Protein AF-A0A2J6PM23-F1 (afdb_monomer_lite)

pLDDT: mean 74.31, std 19.31, range [23.3, 95.88]

Sequence (286 aa):
MTFMTSYKMMDRMAQPVSSTSWYQLSAKDAPSGYVFTPALISTHNLLYHLQTIWLFTYTDLKTIVFPSSAFGVLTALSSSMIRIIPLTPSPIFQRLLAVFFWTWLNLLPFCIGNQRQAGAVIEDKQNKPWRPVASGRLKPRQAINLQLSVYPLVLLYWYNDLEGSERSCITRNLINASGFMVYSSGALAVALNGEVPSAKLYQWQLLVYRLRNRKTVHLVIGDRAARWTIAVTVSFWIIVAPRFWSSDLAGYLVPFIVGFIFIVRTLFITNVAEDKLLSRFGIYGW

Structure (mmCIF, N/CA/C/O backbone):
data_AF-A0A2J6PM23-F1
#
_entry.id   AF-A0A2J6PM23-F1
#
loop_
_atom_site.group_PDB
_atom_site.id
_atom_site.type_symbol
_atom_site.label_atom_id
_atom_site.label_alt_id
_atom_site.label_comp_id
_atom_site.label_asym_id
_atom_site.label_entity_id
_atom_site.label_seq_id
_atom_site.pdbx_PDB_ins_code
_atom_site.Cartn_x
_atom_site.Cartn_y
_atom_site.Cartn_z
_atom_site.occupancy
_atom_site.B_iso_or_equiv
_atom_site.auth_seq_id
_atom_site.auth_comp_id
_atom_site.auth_asym_id
_atom_site.auth_atom_id
_atom_site.pdbx_PDB_model_num
ATOM 1 N N . MET A 1 1 ? -39.686 -5.925 3.764 1.00 28.44 1 MET A N 1
ATOM 2 C CA . MET A 1 1 ? -39.570 -6.908 4.867 1.00 28.44 1 MET A CA 1
ATOM 3 C C . MET A 1 1 ? -38.417 -7.888 4.592 1.00 28.44 1 MET A C 1
ATOM 5 O O . MET A 1 1 ? -38.548 -9.083 4.807 1.00 28.44 1 MET A O 1
ATOM 9 N N . THR A 1 2 ? -37.268 -7.385 4.113 1.00 25.80 2 THR A N 1
ATOM 10 C CA . THR A 1 2 ? -36.259 -8.207 3.403 1.00 25.80 2 THR A CA 1
ATOM 11 C C . THR A 1 2 ? -34.823 -7.825 3.786 1.00 25.80 2 THR A C 1
ATOM 13 O O . THR A 1 2 ? -33.927 -7.834 2.955 1.00 25.80 2 THR A O 1
ATOM 16 N N . PHE A 1 3 ? -34.605 -7.455 5.052 1.00 24.94 3 PHE A N 1
ATOM 17 C CA . PHE A 1 3 ? -33.272 -7.189 5.623 1.00 24.94 3 PHE A CA 1
ATOM 18 C C . PHE A 1 3 ? -32.841 -8.243 6.660 1.00 24.94 3 PHE A C 1
ATOM 20 O O . PHE A 1 3 ? -31.714 -8.224 7.141 1.00 24.94 3 PHE A O 1
ATOM 27 N N . MET A 1 4 ? -33.715 -9.203 6.983 1.00 23.30 4 MET A N 1
ATOM 28 C CA . MET A 1 4 ? -33.495 -10.182 8.057 1.00 23.30 4 MET A CA 1
ATOM 29 C C . MET A 1 4 ? -32.952 -11.537 7.562 1.00 23.30 4 MET A C 1
ATOM 31 O O . MET A 1 4 ? -32.668 -12.427 8.362 1.00 23.30 4 MET A O 1
ATOM 35 N N . THR A 1 5 ? -32.802 -11.715 6.246 1.00 25.61 5 THR A N 1
ATOM 36 C CA . THR A 1 5 ? -32.464 -13.009 5.630 1.00 25.61 5 THR A CA 1
ATOM 37 C C . THR A 1 5 ? -30.959 -13.234 5.454 1.00 25.61 5 THR A C 1
ATOM 39 O O . THR A 1 5 ? -30.527 -14.383 5.428 1.00 25.61 5 THR A O 1
ATOM 42 N N . SER A 1 6 ? -30.145 -12.173 5.412 1.00 27.39 6 SER A N 1
ATOM 43 C CA . SER A 1 6 ? -28.693 -12.291 5.192 1.00 27.39 6 SER A CA 1
ATOM 44 C C . SER A 1 6 ? -27.927 -12.736 6.445 1.00 27.39 6 SER A C 1
ATOM 46 O O . SER A 1 6 ? -26.998 -13.531 6.336 1.00 27.39 6 SER A O 1
ATOM 48 N N . TYR A 1 7 ? -28.364 -12.328 7.645 1.00 28.48 7 TYR A N 1
ATOM 49 C CA . TYR A 1 7 ? -27.764 -12.789 8.909 1.00 28.48 7 TYR A CA 1
ATOM 50 C C . TYR A 1 7 ? -28.055 -14.276 9.186 1.00 28.48 7 TYR A C 1
ATOM 52 O O . TYR A 1 7 ? -27.161 -15.024 9.570 1.00 28.48 7 TYR A O 1
ATOM 60 N N . LYS A 1 8 ? -29.270 -14.753 8.874 1.00 27.27 8 LYS A N 1
ATOM 61 C CA . LYS A 1 8 ? -29.663 -16.166 9.060 1.00 27.27 8 LYS A CA 1
ATOM 62 C C . LYS A 1 8 ? -28.989 -17.151 8.096 1.00 27.27 8 LYS A C 1
ATOM 64 O O . LYS A 1 8 ? -29.101 -18.358 8.304 1.00 27.27 8 LYS A O 1
ATOM 69 N N . MET A 1 9 ? -28.341 -16.673 7.031 1.00 25.30 9 MET A N 1
ATOM 70 C CA . MET A 1 9 ? -27.629 -17.532 6.077 1.00 25.30 9 MET A CA 1
ATOM 71 C C . MET A 1 9 ? -26.163 -17.751 6.489 1.00 25.30 9 MET A C 1
ATOM 73 O O . MET A 1 9 ? -25.629 -18.830 6.243 1.00 25.30 9 MET A O 1
ATOM 77 N N . MET A 1 10 ? -25.554 -16.788 7.197 1.00 29.11 10 MET A N 1
ATOM 78 C CA . MET A 1 10 ? -24.228 -16.938 7.818 1.00 29.11 10 MET A CA 1
ATOM 79 C C . MET A 1 10 ? -24.253 -17.906 9.012 1.00 29.11 10 MET A C 1
ATOM 81 O O . MET A 1 10 ? -23.355 -18.736 9.128 1.00 29.11 10 MET A O 1
ATOM 85 N N . ASP A 1 11 ? -25.328 -17.904 9.810 1.00 29.00 11 ASP A N 1
ATOM 86 C CA . ASP A 1 11 ? -25.508 -18.859 10.920 1.00 29.00 11 ASP A CA 1
ATOM 87 C C . ASP A 1 11 ? -25.606 -20.327 10.461 1.00 29.00 11 ASP A C 1
ATOM 89 O O . ASP A 1 11 ? -25.272 -21.235 11.216 1.00 29.00 11 ASP A O 1
ATOM 93 N N . ARG A 1 12 ? -26.035 -20.595 9.216 1.00 27.20 12 ARG A N 1
ATOM 94 C CA . ARG A 1 12 ? -26.179 -21.974 8.700 1.00 27.20 12 ARG A CA 1
ATOM 95 C C . ARG A 1 12 ? -24.907 -22.557 8.085 1.00 27.20 12 ARG A C 1
ATOM 97 O O . ARG A 1 12 ? -24.866 -23.761 7.848 1.00 27.20 12 ARG A O 1
ATOM 104 N N . MET A 1 13 ? -23.885 -21.740 7.820 1.00 28.27 13 MET A N 1
ATOM 105 C CA . MET A 1 13 ? -22.583 -22.210 7.316 1.00 28.27 13 MET A CA 1
ATOM 106 C C . MET A 1 13 ? -21.521 -22.320 8.418 1.00 28.27 13 MET A C 1
ATOM 108 O O . MET A 1 13 ? -20.440 -22.859 8.179 1.00 28.27 13 MET A O 1
ATOM 112 N N . ALA A 1 14 ? -21.835 -21.868 9.634 1.00 30.97 14 ALA A N 1
ATOM 113 C CA . ALA A 1 14 ? -21.024 -22.081 10.821 1.00 30.97 14 ALA A CA 1
ATOM 114 C C . ALA A 1 14 ? -21.193 -23.524 11.330 1.00 30.97 14 ALA A C 1
ATOM 116 O O . ALA A 1 14 ? -21.882 -23.792 12.311 1.00 30.97 14 ALA A O 1
ATOM 117 N N . GLN A 1 15 ? -20.535 -24.478 10.669 1.00 28.56 15 GLN A N 1
ATOM 118 C CA . GLN A 1 15 ? -20.110 -25.685 11.380 1.00 28.56 15 GLN A CA 1
ATOM 119 C C . GLN A 1 15 ? -19.221 -25.235 12.553 1.00 28.56 15 GLN A C 1
ATOM 121 O O . GLN A 1 15 ? -18.401 -24.331 12.354 1.00 28.56 15 GLN A O 1
ATOM 126 N N . PRO A 1 16 ? -19.367 -25.800 13.764 1.00 29.20 16 PRO A N 1
ATOM 127 C CA . PRO A 1 16 ? -18.670 -25.319 14.946 1.00 29.20 16 PRO A CA 1
ATOM 128 C C . PRO A 1 16 ? -17.190 -25.699 14.854 1.00 29.20 16 PRO A C 1
ATOM 130 O O . PRO A 1 16 ? -16.734 -26.688 15.420 1.00 29.20 16 PRO A O 1
ATOM 133 N N . VAL A 1 17 ? -16.407 -24.895 14.138 1.00 37.00 17 VAL A N 1
ATOM 134 C CA . VAL A 1 17 ? -14.973 -24.804 14.394 1.00 37.00 17 VAL A CA 1
ATOM 135 C C . VAL A 1 17 ? -14.873 -24.172 15.775 1.00 37.00 17 VAL A C 1
ATOM 137 O O . VAL A 1 17 ? -15.356 -23.057 15.969 1.00 37.00 17 VAL A O 1
ATOM 140 N N . SER A 1 18 ? -14.337 -24.914 16.746 1.00 34.22 18 SER A N 1
ATOM 141 C CA . SER A 1 18 ? -14.268 -24.488 18.146 1.00 34.22 18 SER A CA 1
ATOM 142 C C . SER A 1 18 ? -13.812 -23.029 18.252 1.00 34.22 18 SER A C 1
ATOM 144 O O . SER A 1 18 ? -12.844 -22.614 17.609 1.00 34.22 18 SER A O 1
ATOM 146 N N . SER A 1 19 ? -14.519 -22.231 19.054 1.00 39.12 19 SER A N 1
ATOM 147 C CA . SER A 1 19 ? -14.212 -20.810 19.277 1.00 39.12 19 SER A CA 1
ATOM 148 C C . SER A 1 19 ? -12.732 -20.587 19.634 1.00 39.12 19 SER A C 1
ATOM 150 O O . SER A 1 19 ? -12.128 -19.594 19.236 1.00 39.12 19 SER A O 1
ATOM 152 N N . THR A 1 20 ? -12.104 -21.571 20.278 1.00 34.62 20 THR A N 1
ATOM 153 C CA . THR A 1 20 ? -10.678 -21.639 20.616 1.00 34.62 20 THR A CA 1
ATOM 154 C C . THR A 1 20 ? -9.727 -21.532 19.415 1.00 34.62 20 THR A C 1
ATOM 156 O O . THR A 1 20 ? -8.682 -20.895 19.531 1.00 34.62 20 THR A O 1
ATOM 159 N N . SER A 1 21 ? -10.072 -22.103 18.256 1.00 31.67 21 SER A N 1
ATOM 160 C CA . SER A 1 21 ? -9.241 -22.066 17.037 1.00 31.67 21 SER A CA 1
ATOM 161 C C . SER A 1 21 ? -9.133 -20.651 16.451 1.00 31.67 21 SER A C 1
ATOM 163 O O . SER A 1 21 ? -8.059 -20.217 16.028 1.00 31.67 21 SER A O 1
ATOM 165 N N . TRP A 1 22 ? -10.236 -19.898 16.474 1.00 29.08 22 TRP A N 1
ATOM 166 C CA . TRP A 1 22 ? -10.299 -18.536 15.939 1.00 29.08 22 TRP A CA 1
ATOM 167 C C . TRP A 1 22 ? -9.625 -17.507 16.855 1.00 29.08 22 TRP A C 1
ATOM 169 O O . TRP A 1 22 ? -8.857 -16.672 16.374 1.00 29.08 22 TRP A O 1
ATOM 179 N N . TYR A 1 23 ? -9.798 -17.622 18.176 1.00 31.62 23 TYR A N 1
ATOM 180 C CA . TYR A 1 23 ? -9.089 -16.771 19.144 1.00 31.62 23 TYR A CA 1
ATOM 181 C C . TYR A 1 23 ? -7.559 -16.925 19.061 1.00 31.62 23 TYR A C 1
ATOM 183 O O . TYR A 1 23 ? -6.827 -15.938 19.161 1.00 31.62 23 TYR A O 1
ATOM 191 N N . GLN A 1 24 ? -7.055 -18.138 18.806 1.00 33.97 24 GLN A N 1
ATOM 192 C CA . GLN A 1 24 ? -5.619 -18.380 18.618 1.00 33.97 24 GLN A CA 1
ATOM 193 C C . GLN A 1 24 ? -5.049 -17.764 17.327 1.00 33.97 24 GLN A C 1
ATOM 195 O O . GLN A 1 24 ? -3.854 -17.472 17.275 1.00 33.97 24 GLN A O 1
ATOM 200 N N . LEU A 1 25 ? -5.863 -17.564 16.284 1.00 36.41 25 LEU A N 1
ATOM 201 C CA . LEU A 1 25 ? -5.456 -16.866 15.055 1.00 36.41 25 LEU A CA 1
ATOM 202 C C . LEU A 1 25 ? -5.401 -15.346 15.268 1.00 36.41 25 LEU A C 1
ATOM 204 O O . LEU A 1 25 ? -4.409 -14.724 14.903 1.00 36.41 25 LEU A O 1
ATOM 208 N N . SER A 1 26 ? -6.394 -14.771 15.951 1.00 41.09 26 SER A N 1
ATOM 209 C CA . SER A 1 26 ? -6.436 -13.337 16.281 1.00 41.09 26 SER A CA 1
ATOM 210 C C . SER A 1 26 ? -5.233 -12.878 17.122 1.00 41.09 26 SER A C 1
ATOM 212 O O . SER A 1 26 ? -4.653 -11.816 16.879 1.00 41.09 26 SER A O 1
ATOM 214 N N . ALA A 1 27 ? -4.794 -13.716 18.068 1.00 47.03 27 ALA A N 1
ATOM 215 C CA . ALA A 1 27 ? -3.595 -13.469 18.868 1.00 47.03 27 ALA A CA 1
ATOM 216 C C . ALA A 1 27 ? -2.283 -13.572 18.061 1.00 47.03 27 ALA A C 1
ATOM 218 O O . ALA A 1 27 ? -1.294 -12.948 18.437 1.00 47.03 27 ALA A O 1
ATOM 219 N N . LYS A 1 28 ? -2.255 -14.325 16.948 1.00 50.81 28 LYS A N 1
ATOM 220 C CA . LYS A 1 28 ? -1.071 -14.456 16.073 1.00 50.81 28 LYS A CA 1
ATOM 221 C C . LYS A 1 28 ? -0.829 -13.232 15.190 1.00 50.81 28 LYS A C 1
ATOM 223 O O . LYS A 1 28 ? 0.316 -13.002 14.812 1.00 50.81 28 LYS A O 1
ATOM 228 N N . ASP A 1 29 ? -1.875 -12.468 14.883 1.00 58.12 29 ASP A N 1
ATOM 229 C CA . ASP A 1 29 ? -1.782 -11.236 14.087 1.00 58.12 29 ASP A CA 1
ATOM 230 C C . ASP A 1 29 ? -1.563 -9.985 14.950 1.00 58.12 29 ASP A C 1
ATOM 232 O O . ASP A 1 29 ? -1.405 -8.879 14.425 1.00 58.12 29 ASP A O 1
ATOM 236 N N . ALA A 1 30 ? -1.555 -10.142 16.276 1.00 63.12 30 ALA A N 1
ATOM 237 C CA . ALA A 1 30 ? -1.133 -9.088 17.178 1.00 63.12 30 ALA A CA 1
ATOM 238 C C . ALA A 1 30 ? 0.359 -8.790 16.968 1.00 63.12 30 ALA A C 1
ATOM 240 O O . ALA A 1 30 ? 1.152 -9.701 16.707 1.00 63.12 30 ALA A O 1
ATOM 241 N N . PRO A 1 31 ? 0.783 -7.528 17.110 1.00 66.56 31 PRO A N 1
ATOM 242 C CA . PRO A 1 31 ? 2.196 -7.231 17.044 1.00 66.56 31 PRO A CA 1
ATOM 243 C C . PRO A 1 31 ? 2.988 -7.961 18.135 1.00 66.56 31 PRO A C 1
ATOM 245 O O . PRO A 1 31 ? 2.561 -8.019 19.291 1.00 66.56 31 PRO A O 1
ATOM 248 N N . SER A 1 32 ? 4.158 -8.492 17.775 1.00 61.03 32 SER A N 1
ATOM 249 C CA . SER A 1 32 ? 5.033 -9.230 18.690 1.00 61.03 32 SER A CA 1
ATOM 250 C C . SER A 1 32 ? 5.305 -8.436 19.973 1.00 61.03 32 SER A C 1
ATOM 252 O O . SER A 1 32 ? 5.797 -7.310 19.910 1.00 61.03 32 SER A O 1
ATOM 254 N N . GLY A 1 33 ? 4.992 -9.021 21.134 1.00 54.53 33 GLY A N 1
ATOM 255 C CA . GLY A 1 33 ? 5.193 -8.390 22.445 1.00 54.53 33 GLY A CA 1
ATOM 256 C C . GLY A 1 33 ? 4.054 -7.478 22.921 1.00 54.53 33 GLY A C 1
ATOM 257 O O . GLY A 1 33 ? 4.194 -6.841 23.963 1.00 54.53 33 GLY A O 1
ATOM 258 N N . TYR A 1 34 ? 2.924 -7.401 22.206 1.00 55.19 34 TYR A N 1
ATOM 259 C CA . TYR A 1 34 ? 1.756 -6.661 22.685 1.00 55.19 34 TYR A CA 1
ATOM 260 C C . TYR A 1 34 ? 1.120 -7.367 23.891 1.00 55.19 34 TYR A C 1
ATOM 262 O O . TYR A 1 34 ? 0.419 -8.369 23.751 1.00 55.19 34 TYR A O 1
ATOM 270 N N . VAL A 1 35 ? 1.350 -6.823 25.084 1.00 56.19 35 VAL A N 1
ATOM 271 C CA . VAL A 1 35 ? 0.643 -7.220 26.304 1.00 56.19 35 VAL A CA 1
ATOM 272 C C . VAL A 1 35 ? -0.562 -6.305 26.472 1.00 56.19 35 VAL A C 1
ATOM 274 O O . VAL A 1 35 ? -0.415 -5.082 26.565 1.00 56.19 35 VAL A O 1
ATOM 277 N N . PHE A 1 36 ? -1.757 -6.898 26.515 1.00 50.34 36 PHE A N 1
ATOM 278 C CA . PHE A 1 36 ? -2.990 -6.184 26.833 1.00 50.34 36 PHE A CA 1
ATOM 279 C C . PHE A 1 36 ? -2.863 -5.619 28.253 1.00 50.34 36 PHE A C 1
ATOM 281 O O . PHE A 1 36 ? -2.980 -6.344 29.236 1.00 50.34 36 PHE A O 1
ATOM 288 N N . THR A 1 37 ? -2.542 -4.333 28.358 1.00 46.31 37 THR A N 1
ATOM 289 C CA . THR A 1 37 ? -2.372 -3.631 29.632 1.00 46.31 37 THR A CA 1
ATOM 290 C C . THR A 1 37 ? -3.558 -2.694 29.813 1.00 46.31 37 THR A C 1
ATOM 292 O O . THR A 1 37 ? -3.674 -1.703 29.085 1.00 46.31 37 THR A O 1
ATOM 295 N N . PRO A 1 38 ? -4.478 -2.983 30.749 1.00 42.59 38 PRO A N 1
ATOM 296 C CA . PRO A 1 38 ? -5.560 -2.064 31.041 1.00 42.59 38 PRO A CA 1
ATOM 297 C C . PRO A 1 38 ? -4.992 -0.807 31.721 1.00 42.59 38 PRO A C 1
ATOM 299 O O . PRO A 1 38 ? -4.406 -0.871 32.795 1.00 42.59 38 PRO A O 1
ATOM 302 N N . ALA A 1 39 ? -5.196 0.340 31.075 1.00 45.00 39 ALA A N 1
ATOM 303 C CA . ALA A 1 39 ? -5.511 1.619 31.716 1.00 45.00 39 ALA A CA 1
ATOM 304 C C . ALA A 1 39 ? -4.534 2.257 32.739 1.00 45.00 39 ALA A C 1
ATOM 306 O O . ALA A 1 39 ? -5.004 2.903 33.670 1.00 45.00 39 ALA A O 1
ATOM 307 N N . LEU A 1 40 ? -3.207 2.205 32.546 1.00 46.84 40 LEU A N 1
ATOM 308 C CA . LEU A 1 40 ? -2.264 3.031 33.341 1.00 46.84 40 LEU A CA 1
ATOM 309 C C . LEU A 1 40 ? -1.139 3.705 32.531 1.00 46.84 40 LEU A C 1
ATOM 311 O O . LEU A 1 40 ? -0.095 4.053 33.075 1.00 46.84 40 LEU A O 1
ATOM 315 N N . ILE A 1 41 ? -1.321 3.924 31.226 1.00 55.91 41 ILE A N 1
ATOM 316 C CA . ILE A 1 41 ? -0.352 4.699 30.436 1.00 55.91 41 ILE A CA 1
ATOM 317 C C . ILE A 1 41 ? -0.865 6.133 30.309 1.00 55.91 41 ILE A C 1
ATOM 319 O O . ILE A 1 41 ? -1.950 6.357 29.776 1.00 55.91 41 ILE A O 1
ATOM 323 N N . SER A 1 42 ? -0.078 7.096 30.800 1.00 59.53 42 SER A N 1
ATOM 324 C CA . SER A 1 42 ? -0.377 8.526 30.680 1.00 59.53 42 SER A CA 1
ATOM 325 C C . SER A 1 42 ? -0.650 8.898 29.221 1.00 59.53 42 SER A C 1
ATOM 327 O O . SER A 1 42 ? 0.195 8.700 28.345 1.00 59.53 42 SER A O 1
ATOM 329 N N . THR A 1 43 ? -1.819 9.487 28.969 1.00 63.59 43 THR A N 1
ATOM 330 C CA . THR A 1 43 ? -2.231 9.987 27.650 1.00 63.59 43 THR A CA 1
ATOM 331 C C . THR A 1 43 ? -1.414 11.188 27.180 1.00 63.59 43 THR A C 1
ATOM 333 O O . THR A 1 43 ? -1.659 11.665 26.084 1.00 63.59 43 THR A O 1
ATOM 336 N N . HIS A 1 44 ? -0.473 11.686 27.987 1.00 68.25 44 HIS A N 1
ATOM 337 C CA . HIS A 1 44 ? 0.476 12.740 27.616 1.00 68.25 44 HIS A CA 1
ATOM 338 C C . HIS A 1 44 ? 1.824 12.185 27.135 1.00 68.25 44 HIS A C 1
ATOM 340 O O . HIS A 1 44 ? 2.744 12.943 26.835 1.00 68.25 44 HIS A O 1
ATOM 346 N N . ASN A 1 45 ? 1.977 10.860 27.084 1.00 81.94 45 ASN A N 1
ATOM 347 C CA . ASN A 1 45 ? 3.223 10.231 26.679 1.00 81.94 45 ASN A CA 1
ATOM 348 C C . ASN A 1 45 ? 3.324 10.150 25.142 1.00 81.94 45 ASN A C 1
ATOM 350 O O . ASN A 1 45 ? 2.485 9.537 24.481 1.00 81.94 45 ASN A O 1
ATOM 354 N N . LEU A 1 46 ? 4.392 10.706 24.562 1.00 83.88 46 LEU A N 1
ATOM 355 C CA . LEU A 1 46 ? 4.670 10.614 23.124 1.00 83.88 46 LEU A CA 1
ATOM 356 C C . LEU A 1 46 ? 4.684 9.159 22.627 1.00 83.88 46 LEU A C 1
ATOM 358 O O . LEU A 1 46 ? 4.102 8.855 21.586 1.00 83.88 46 LEU A O 1
ATOM 362 N N . LEU A 1 47 ? 5.276 8.241 23.395 1.00 85.25 47 LEU A N 1
ATOM 363 C CA . LEU A 1 47 ? 5.316 6.817 23.065 1.00 85.25 47 LEU A CA 1
ATOM 364 C C . LEU A 1 47 ? 3.908 6.217 22.994 1.00 85.25 47 LEU A C 1
ATOM 366 O O . LEU A 1 47 ? 3.629 5.387 22.129 1.00 85.25 47 LEU A O 1
ATOM 370 N N . TYR A 1 48 ? 2.994 6.678 23.853 1.00 84.62 48 TYR A N 1
ATOM 371 C CA . TYR A 1 48 ? 1.598 6.269 23.794 1.00 84.62 48 TYR A CA 1
ATOM 372 C C . TYR A 1 48 ? 0.950 6.714 22.475 1.00 84.62 48 TYR A C 1
ATOM 374 O O . TYR A 1 48 ? 0.270 5.915 21.827 1.00 84.62 48 TYR A O 1
ATOM 382 N N . HIS A 1 49 ? 1.175 7.944 22.015 1.00 87.06 49 HIS A N 1
ATOM 383 C CA . HIS A 1 49 ? 0.613 8.405 20.741 1.00 87.06 49 HIS A CA 1
ATOM 384 C C . HIS A 1 49 ? 1.230 7.691 19.535 1.00 87.06 49 HIS A C 1
ATOM 386 O O . HIS A 1 49 ? 0.491 7.210 18.675 1.00 87.06 49 HIS A O 1
ATOM 392 N N . LEU A 1 50 ? 2.555 7.524 19.511 1.00 88.38 50 LEU A N 1
ATOM 393 C CA . LEU A 1 50 ? 3.257 6.805 18.443 1.00 88.38 50 LEU A CA 1
ATOM 394 C C . LEU A 1 50 ? 2.794 5.349 18.335 1.00 88.38 50 LEU A C 1
ATOM 396 O O . LEU A 1 50 ? 2.473 4.875 17.245 1.00 88.38 50 LEU A O 1
ATOM 400 N N . GLN A 1 51 ? 2.669 4.658 19.468 1.00 89.38 51 GLN A N 1
ATOM 401 C CA . GLN A 1 51 ? 2.135 3.300 19.492 1.00 89.38 51 GLN A CA 1
ATOM 402 C C . GLN A 1 51 ? 0.669 3.270 19.029 1.00 89.38 51 GLN A C 1
ATOM 404 O O . GLN A 1 51 ? 0.272 2.333 18.348 1.00 89.38 51 GLN A O 1
ATOM 409 N N . THR A 1 52 ? -0.137 4.292 19.334 1.00 90.75 52 THR A N 1
ATOM 410 C CA . THR A 1 52 ? -1.530 4.374 18.857 1.00 90.75 52 THR A CA 1
ATOM 411 C C . THR A 1 52 ? -1.600 4.471 17.332 1.00 90.75 52 THR A C 1
ATOM 413 O O . THR A 1 52 ? -2.348 3.721 16.709 1.00 90.75 52 THR A O 1
ATOM 416 N N . ILE A 1 53 ? -0.799 5.354 16.726 1.00 91.00 53 ILE A N 1
ATOM 417 C CA . ILE A 1 53 ? -0.711 5.526 15.265 1.00 91.00 53 ILE A CA 1
ATOM 418 C C . ILE A 1 53 ? -0.263 4.222 14.597 1.00 91.00 53 ILE A C 1
ATOM 420 O O . ILE A 1 53 ? -0.842 3.780 13.601 1.00 91.00 53 ILE A O 1
ATOM 424 N N . TRP A 1 54 ? 0.741 3.570 15.178 1.00 91.25 54 TRP A N 1
ATOM 425 C CA . TRP A 1 54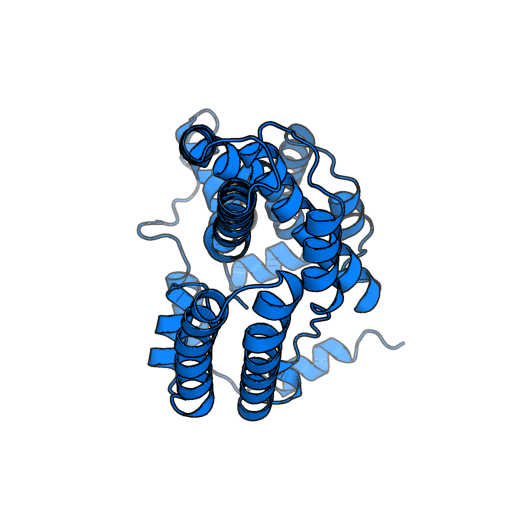 ? 1.226 2.292 14.684 1.00 91.25 54 TRP A CA 1
ATOM 426 C C . TRP A 1 54 ? 0.169 1.185 14.790 1.00 91.25 54 TRP A C 1
ATOM 428 O O . TRP A 1 54 ? -0.065 0.480 13.815 1.00 91.25 54 TRP A O 1
ATOM 438 N N . LEU A 1 55 ? -0.552 1.075 15.911 1.00 91.75 55 LEU A N 1
ATOM 439 C CA . LEU A 1 55 ? -1.636 0.099 16.072 1.00 91.75 55 LEU A CA 1
ATOM 440 C C . LEU A 1 55 ? -2.810 0.356 15.113 1.00 91.75 55 LEU A C 1
ATOM 442 O O . LEU A 1 55 ? -3.441 -0.596 14.666 1.00 91.75 55 LEU A O 1
ATOM 446 N N . PHE A 1 56 ? -3.109 1.607 14.748 1.00 92.69 56 PHE A N 1
ATOM 447 C CA . PHE A 1 56 ? -4.112 1.866 13.709 1.00 92.69 56 PHE A CA 1
ATOM 448 C C . PHE A 1 56 ? -3.710 1.259 12.364 1.00 92.69 56 PHE A C 1
ATOM 450 O O . PHE A 1 56 ? -4.557 0.733 11.651 1.00 92.69 56 PHE A O 1
ATOM 457 N N . THR A 1 57 ? -2.425 1.324 12.029 1.00 92.81 57 THR A N 1
ATOM 458 C CA . THR A 1 57 ? -1.920 1.069 10.674 1.00 92.81 57 THR A CA 1
ATOM 459 C C . THR A 1 57 ? -1.195 -0.268 10.523 1.00 92.81 57 THR A C 1
ATOM 461 O O . THR A 1 57 ? -0.870 -0.649 9.405 1.00 92.81 57 THR A O 1
ATOM 464 N N . TYR A 1 58 ? -0.963 -1.010 11.611 1.00 89.81 58 TYR A N 1
ATOM 465 C CA . TYR A 1 58 ? -0.081 -2.182 11.658 1.00 89.81 58 TYR A CA 1
ATOM 466 C C . TYR A 1 58 ? -0.343 -3.215 10.554 1.00 89.81 58 TYR A C 1
ATOM 468 O O . TYR A 1 58 ? 0.579 -3.602 9.834 1.00 89.81 58 TYR A O 1
ATOM 476 N N . THR A 1 59 ? -1.601 -3.637 10.388 1.00 83.69 59 THR A N 1
ATOM 477 C CA . THR A 1 59 ? -1.980 -4.599 9.339 1.00 83.69 59 THR A CA 1
ATOM 478 C C . THR A 1 59 ? -1.792 -4.018 7.943 1.00 83.69 59 THR A C 1
ATOM 480 O O . THR A 1 59 ? -1.399 -4.731 7.022 1.00 83.69 59 THR A O 1
ATOM 483 N N . ASP A 1 60 ? -2.016 -2.714 7.803 1.00 87.25 60 ASP A N 1
ATOM 484 C CA . ASP A 1 60 ? -2.061 -2.028 6.517 1.00 87.25 60 ASP A CA 1
ATOM 485 C C . ASP A 1 60 ? -0.687 -1.515 6.050 1.00 87.25 60 ASP A C 1
ATOM 487 O O . ASP A 1 60 ? -0.497 -1.199 4.874 1.00 87.25 60 ASP A O 1
ATOM 491 N N . LEU A 1 61 ? 0.323 -1.530 6.930 1.00 88.06 61 LEU A N 1
ATOM 492 C CA . LEU A 1 61 ? 1.719 -1.302 6.551 1.00 88.06 61 LEU A CA 1
ATOM 493 C C . LEU A 1 61 ? 2.168 -2.316 5.489 1.00 88.06 61 LEU A C 1
ATOM 495 O O . LEU A 1 61 ? 2.722 -1.940 4.456 1.00 88.06 61 LEU A O 1
ATOM 499 N N . LYS A 1 62 ? 1.885 -3.604 5.723 1.00 83.00 62 LYS A N 1
ATOM 500 C CA . LYS A 1 62 ? 2.265 -4.701 4.819 1.00 83.00 62 LYS A CA 1
ATOM 501 C C . LYS A 1 62 ? 1.422 -4.759 3.554 1.00 83.00 62 LYS A C 1
ATOM 503 O O . LYS A 1 62 ? 1.942 -5.125 2.506 1.00 83.00 62 LYS A O 1
ATOM 508 N N . THR A 1 63 ? 0.143 -4.410 3.642 1.00 78.50 63 THR A N 1
ATOM 509 C CA . THR A 1 63 ? -0.801 -4.583 2.530 1.00 78.50 63 THR A CA 1
ATOM 510 C C . THR A 1 63 ? -0.936 -3.337 1.654 1.00 78.50 63 THR A C 1
ATOM 512 O O . THR A 1 63 ? -1.286 -3.469 0.482 1.00 78.50 63 THR A O 1
ATOM 515 N N . ILE A 1 64 ? -0.633 -2.139 2.176 1.00 83.62 64 ILE A N 1
ATOM 516 C CA . ILE A 1 64 ? -0.810 -0.868 1.457 1.00 83.62 64 ILE A CA 1
ATOM 517 C C . ILE A 1 64 ? 0.472 -0.032 1.436 1.00 83.62 64 ILE A C 1
ATOM 519 O O . ILE A 1 64 ? 0.926 0.319 0.344 1.00 83.62 64 ILE A O 1
ATOM 523 N N . VAL A 1 65 ? 1.074 0.277 2.591 1.00 89.19 65 VAL A N 1
ATOM 524 C CA . VAL A 1 65 ? 2.199 1.237 2.663 1.00 89.19 65 VAL A CA 1
ATOM 525 C C . VAL A 1 65 ? 3.431 0.723 1.928 1.00 89.19 65 VAL A C 1
ATOM 527 O O . VAL A 1 65 ? 3.930 1.410 1.033 1.00 89.19 65 VAL A O 1
ATOM 530 N N . PHE A 1 66 ? 3.906 -0.485 2.250 1.00 89.81 66 PHE A N 1
ATOM 531 C CA . PHE A 1 66 ? 5.089 -1.045 1.595 1.00 89.81 66 PHE A CA 1
ATOM 532 C C . PHE A 1 66 ? 4.862 -1.289 0.096 1.00 89.81 66 PHE A C 1
ATOM 534 O O . PHE A 1 66 ? 5.692 -0.820 -0.685 1.00 89.81 66 PHE A O 1
ATOM 541 N N . PRO A 1 67 ? 3.752 -1.915 -0.355 1.00 86.81 67 PRO A N 1
ATOM 542 C CA . PRO A 1 67 ? 3.515 -2.104 -1.785 1.00 86.81 67 PRO A CA 1
ATOM 543 C C . PRO A 1 67 ? 3.399 -0.789 -2.564 1.00 86.81 67 PRO A C 1
ATOM 545 O O . PRO A 1 67 ? 3.980 -0.675 -3.641 1.00 86.81 67 PRO A O 1
ATOM 548 N N . SER A 1 68 ? 2.697 0.217 -2.028 1.00 87.69 68 SER A N 1
ATOM 549 C CA . SER A 1 68 ? 2.519 1.508 -2.715 1.00 87.69 68 SER A CA 1
ATOM 550 C C . SER A 1 68 ? 3.820 2.311 -2.762 1.00 87.69 68 SER A C 1
ATOM 552 O O . SER A 1 68 ? 4.148 2.887 -3.798 1.00 87.69 68 SER A O 1
ATOM 554 N N . SER A 1 69 ? 4.599 2.297 -1.673 1.00 92.88 69 SER A N 1
ATOM 555 C CA . SER A 1 69 ? 5.927 2.921 -1.630 1.00 92.88 69 SER A CA 1
ATOM 556 C C . SER A 1 69 ? 6.878 2.269 -2.629 1.00 92.88 69 SER A C 1
ATOM 558 O O .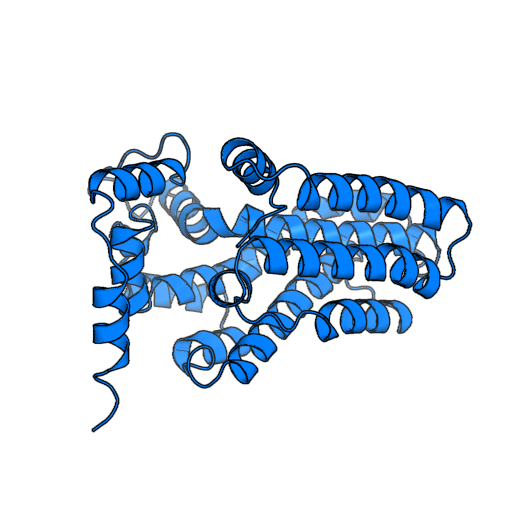 SER A 1 69 ? 7.514 2.965 -3.418 1.00 92.88 69 SER A O 1
ATOM 560 N N . ALA A 1 70 ? 6.936 0.933 -2.638 1.00 91.69 70 ALA A N 1
ATOM 561 C CA . ALA A 1 70 ? 7.759 0.179 -3.575 1.00 91.69 70 ALA A CA 1
ATOM 562 C C . ALA A 1 70 ? 7.347 0.464 -5.022 1.00 91.69 70 ALA A C 1
ATOM 564 O O . ALA A 1 70 ? 8.205 0.743 -5.854 1.00 91.69 70 ALA A O 1
ATOM 565 N N . PHE A 1 71 ? 6.044 0.469 -5.319 1.00 88.56 71 PHE A N 1
ATOM 566 C CA . PHE A 1 71 ? 5.547 0.803 -6.651 1.00 88.56 71 PHE A CA 1
ATOM 567 C C . PHE A 1 71 ? 5.974 2.212 -7.085 1.00 88.56 71 PHE A C 1
ATOM 569 O O . PHE A 1 71 ? 6.489 2.372 -8.193 1.00 88.56 71 PHE A O 1
ATOM 576 N N . GLY A 1 72 ? 5.812 3.220 -6.222 1.00 89.69 72 GLY A N 1
ATOM 577 C CA . GLY A 1 72 ? 6.214 4.598 -6.514 1.00 89.69 72 GLY A CA 1
ATOM 578 C C . GLY A 1 72 ? 7.715 4.732 -6.782 1.00 89.69 72 GLY A C 1
ATOM 579 O O . GLY A 1 72 ? 8.114 5.279 -7.809 1.00 89.69 72 GLY A O 1
ATOM 580 N N . VAL A 1 73 ? 8.550 4.161 -5.909 1.00 93.12 73 VAL A N 1
ATOM 581 C CA . VAL A 1 73 ? 10.018 4.194 -6.031 1.00 93.12 73 VAL A CA 1
ATOM 582 C C . VAL A 1 73 ? 10.498 3.446 -7.271 1.00 93.12 73 VAL A C 1
ATOM 584 O O . VAL A 1 73 ? 11.286 3.987 -8.042 1.00 93.12 73 VAL A O 1
ATOM 587 N N . LEU A 1 74 ? 10.021 2.219 -7.502 1.00 91.50 74 LEU A N 1
ATOM 588 C CA . LEU A 1 74 ? 10.428 1.419 -8.660 1.00 91.50 74 LEU A CA 1
ATOM 589 C C . LEU A 1 74 ? 9.991 2.074 -9.971 1.00 91.50 74 LEU A C 1
ATOM 591 O O . LEU A 1 74 ? 10.740 2.045 -10.947 1.00 91.50 74 LEU A O 1
ATOM 595 N N . THR A 1 75 ? 8.820 2.713 -9.989 1.00 87.69 75 THR A N 1
ATOM 596 C CA . THR A 1 75 ? 8.355 3.478 -11.152 1.00 87.69 75 THR A CA 1
ATOM 597 C C . THR A 1 75 ? 9.233 4.710 -11.389 1.00 87.69 75 THR A C 1
ATOM 599 O O . THR A 1 75 ? 9.600 4.973 -12.535 1.00 87.69 75 THR A O 1
ATOM 602 N N . ALA A 1 76 ? 9.634 5.430 -10.335 1.00 89.25 76 ALA A N 1
ATOM 603 C CA . ALA A 1 76 ? 10.551 6.567 -10.440 1.00 89.25 76 ALA A CA 1
ATOM 604 C C . ALA A 1 76 ? 11.933 6.139 -10.960 1.00 89.25 76 ALA A C 1
ATOM 606 O O . ALA A 1 76 ? 12.443 6.723 -11.915 1.00 89.25 76 ALA A O 1
ATOM 607 N N . LEU A 1 77 ? 12.509 5.078 -10.381 1.00 90.75 77 LEU A N 1
ATOM 608 C CA . LEU A 1 77 ? 13.798 4.519 -10.798 1.00 90.75 77 LEU A CA 1
ATOM 609 C C . LEU A 1 77 ? 13.751 4.061 -12.252 1.00 90.75 77 LEU A C 1
ATOM 611 O O . LEU A 1 77 ? 14.630 4.413 -13.030 1.00 90.75 77 LEU A O 1
ATOM 615 N N . SE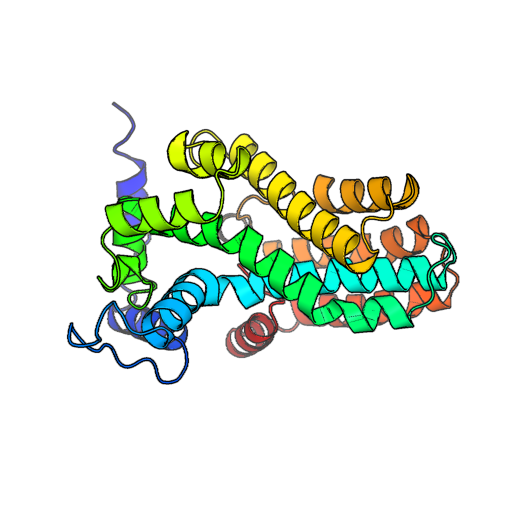R A 1 78 ? 12.699 3.334 -12.633 1.00 86.19 78 SER A N 1
ATOM 616 C CA . SER A 1 78 ? 12.509 2.907 -14.018 1.00 86.19 78 SER A CA 1
ATOM 617 C C . SER A 1 78 ? 12.478 4.124 -14.937 1.00 86.19 78 SER A C 1
ATOM 619 O O . SER A 1 78 ? 13.268 4.185 -15.869 1.00 86.19 78 SER A O 1
ATOM 621 N N . SER A 1 79 ? 11.659 5.133 -14.620 1.00 83.44 79 SER A N 1
ATOM 622 C CA . SER A 1 79 ? 11.516 6.364 -15.415 1.00 83.44 79 SER A CA 1
ATOM 623 C C . SER A 1 79 ? 12.829 7.131 -15.591 1.00 83.44 79 SER A C 1
ATOM 625 O O . SER A 1 79 ? 13.079 7.656 -16.676 1.00 83.44 79 SER A O 1
ATOM 627 N N . SER A 1 80 ? 13.666 7.163 -14.551 1.00 84.62 80 SER A N 1
ATOM 628 C CA . SER A 1 80 ? 15.027 7.709 -14.590 1.00 84.62 80 SER A CA 1
ATOM 629 C C . SER A 1 80 ? 15.934 6.895 -15.526 1.00 84.62 80 SER A C 1
ATOM 631 O O . SER A 1 80 ? 16.568 7.455 -16.420 1.00 84.62 80 SER A O 1
ATOM 633 N N . MET A 1 81 ? 15.935 5.562 -15.400 1.00 82.69 81 MET A N 1
ATOM 634 C CA . MET A 1 81 ? 16.785 4.668 -16.200 1.00 82.69 81 MET A CA 1
ATOM 635 C C . MET A 1 81 ? 16.430 4.674 -17.691 1.00 82.69 81 MET A C 1
ATOM 637 O O . MET A 1 81 ? 17.323 4.710 -18.534 1.00 82.69 81 MET A O 1
ATOM 641 N N . ILE A 1 82 ? 15.135 4.694 -18.029 1.00 79.75 82 ILE A N 1
ATOM 642 C CA . ILE A 1 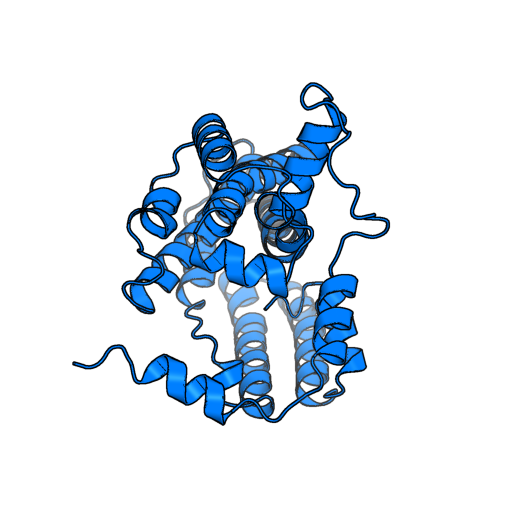82 ? 14.664 4.782 -19.423 1.00 79.75 82 ILE A CA 1
ATOM 643 C C . ILE A 1 82 ? 14.545 6.229 -19.928 1.00 79.75 82 ILE A C 1
ATOM 645 O O . ILE A 1 82 ? 13.949 6.464 -20.977 1.00 79.75 82 ILE A O 1
ATOM 649 N N . ARG A 1 83 ? 15.121 7.195 -19.193 1.00 79.62 83 ARG A N 1
ATOM 650 C CA . ARG A 1 83 ? 15.234 8.618 -19.560 1.00 79.62 83 ARG A CA 1
ATOM 651 C C . ARG A 1 83 ? 13.903 9.286 -19.929 1.00 79.62 83 ARG A C 1
ATOM 653 O O . ARG A 1 83 ? 13.873 10.207 -20.738 1.00 79.62 83 ARG A O 1
ATOM 660 N N . ILE A 1 84 ? 12.799 8.842 -19.324 1.00 77.62 84 ILE A N 1
ATOM 661 C CA . ILE A 1 84 ? 11.504 9.537 -19.434 1.00 77.62 84 ILE A CA 1
ATOM 662 C C . ILE A 1 84 ? 11.547 10.857 -18.664 1.00 77.62 84 ILE A C 1
ATOM 664 O O . ILE A 1 84 ? 10.881 11.814 -19.050 1.00 77.62 84 ILE A O 1
ATOM 668 N N . ILE A 1 85 ? 12.313 10.893 -17.575 1.00 75.25 85 ILE A N 1
ATOM 669 C CA . ILE A 1 85 ? 12.465 12.050 -16.696 1.00 75.25 85 ILE A CA 1
ATOM 670 C C . ILE A 1 85 ? 13.965 12.341 -16.545 1.00 75.25 85 ILE A C 1
ATOM 672 O O . ILE A 1 85 ? 14.731 11.389 -16.367 1.00 75.25 85 ILE A O 1
ATOM 676 N N . PRO A 1 86 ? 14.414 13.612 -16.594 1.00 78.94 86 PRO A N 1
ATOM 677 C CA . PRO A 1 86 ? 15.830 13.984 -16.526 1.00 78.94 86 PRO A CA 1
ATOM 678 C C . PRO A 1 86 ? 16.409 13.929 -15.096 1.00 78.94 86 PRO A C 1
ATOM 680 O O . PRO A 1 86 ? 17.264 14.731 -14.731 1.00 78.94 86 PRO A O 1
ATOM 683 N N . LEU A 1 87 ? 15.961 12.980 -14.272 1.00 77.81 87 LEU A N 1
ATOM 684 C CA . LEU A 1 87 ? 16.462 12.759 -12.917 1.00 77.81 87 LEU A CA 1
ATOM 685 C C . LEU A 1 87 ? 17.458 11.603 -12.909 1.00 77.81 87 LEU A C 1
ATOM 687 O O . LEU A 1 87 ? 17.230 10.573 -13.543 1.00 77.81 87 LEU A O 1
ATOM 691 N N . THR A 1 88 ? 18.541 11.736 -12.146 1.00 85.56 88 THR A N 1
ATOM 692 C CA . THR A 1 88 ? 19.410 10.597 -11.821 1.00 85.56 88 THR A CA 1
ATOM 693 C C . THR A 1 88 ? 18.786 9.747 -10.700 1.00 85.56 88 THR A C 1
ATOM 695 O O . THR A 1 88 ? 17.926 10.233 -9.963 1.00 85.56 88 THR A O 1
ATOM 698 N N . PRO A 1 89 ? 19.209 8.484 -10.511 1.00 88.56 89 PRO A N 1
ATOM 699 C CA . PRO A 1 89 ? 18.661 7.630 -9.451 1.00 88.56 89 PRO A CA 1
ATOM 700 C C . PRO A 1 89 ? 18.965 8.099 -8.018 1.00 88.56 89 PRO A C 1
ATOM 702 O O . PRO A 1 89 ? 18.211 7.795 -7.098 1.00 88.56 89 PRO A O 1
ATOM 705 N N . SER A 1 90 ? 20.062 8.834 -7.804 1.00 92.00 90 SER A N 1
ATOM 706 C CA . SER A 1 90 ? 20.538 9.220 -6.463 1.00 92.00 90 SER A CA 1
ATOM 707 C C . SER A 1 90 ? 19.502 10.024 -5.645 1.00 92.00 90 SER A C 1
ATOM 709 O O . SER A 1 90 ? 19.167 9.592 -4.536 1.00 92.00 90 SER A O 1
ATOM 711 N N . PRO A 1 91 ? 18.887 11.101 -6.181 1.00 91.00 91 PRO A N 1
ATOM 712 C CA . PRO A 1 91 ? 17.791 11.808 -5.513 1.00 91.00 91 PRO A CA 1
ATOM 713 C C . PRO A 1 91 ? 16.603 10.926 -5.102 1.00 91.00 91 PRO A C 1
ATOM 715 O O . PRO A 1 91 ? 15.952 11.211 -4.099 1.00 91.00 91 PRO A O 1
ATOM 718 N N . ILE A 1 92 ? 16.318 9.852 -5.847 1.00 93.31 92 ILE A N 1
ATOM 719 C CA . ILE A 1 92 ? 15.203 8.941 -5.548 1.00 93.31 92 ILE A CA 1
ATOM 720 C C . ILE A 1 92 ? 15.509 8.139 -4.276 1.00 93.31 92 ILE A C 1
ATOM 722 O O . ILE A 1 92 ? 14.652 8.017 -3.399 1.00 93.31 92 ILE A O 1
ATOM 726 N N . PHE A 1 93 ? 16.746 7.653 -4.119 1.00 94.06 93 PHE A N 1
ATOM 727 C CA . PHE A 1 93 ? 17.171 6.940 -2.908 1.00 94.06 93 PHE A CA 1
ATOM 728 C C . PHE A 1 93 ? 17.144 7.829 -1.659 1.00 94.06 93 PHE A C 1
ATOM 730 O O . PHE A 1 93 ? 16.739 7.383 -0.586 1.00 94.06 93 PHE A O 1
ATOM 737 N N . GLN A 1 94 ? 17.491 9.111 -1.797 1.00 95.12 94 GLN A N 1
ATOM 738 C CA . GLN A 1 94 ? 17.422 10.080 -0.696 1.00 95.12 94 GLN A CA 1
ATOM 739 C C . GLN A 1 94 ? 15.984 10.335 -0.210 1.00 95.12 94 GLN A C 1
ATOM 741 O O . GLN A 1 94 ? 15.776 10.824 0.899 1.00 95.12 94 GLN A O 1
ATOM 746 N N . ARG A 1 95 ? 14.978 9.977 -1.016 1.00 95.44 95 ARG A N 1
ATOM 747 C CA . ARG A 1 95 ? 13.555 10.209 -0.734 1.00 95.44 95 ARG A CA 1
ATOM 748 C C . ARG A 1 95 ? 12.813 8.973 -0.245 1.00 95.44 95 ARG A C 1
ATOM 750 O O . ARG A 1 95 ? 11.624 9.084 0.033 1.00 95.44 95 ARG A O 1
ATOM 757 N N . LEU A 1 96 ? 13.474 7.823 -0.079 1.00 95.69 96 LEU A N 1
ATOM 758 C CA . LEU A 1 96 ? 12.812 6.580 0.349 1.00 95.69 96 LEU A CA 1
ATOM 759 C C . LEU A 1 96 ? 11.980 6.761 1.625 1.00 95.69 96 LEU A C 1
ATOM 761 O O . LEU A 1 96 ? 10.826 6.336 1.679 1.00 95.69 96 LEU A O 1
ATOM 765 N N . LEU A 1 97 ? 12.535 7.449 2.628 1.00 95.75 97 LEU A N 1
ATOM 766 C CA . LEU A 1 97 ? 11.813 7.736 3.868 1.00 95.75 97 LEU A CA 1
ATOM 767 C C . LEU A 1 97 ? 10.650 8.704 3.642 1.00 95.75 97 LEU A C 1
ATOM 769 O O . LEU A 1 97 ? 9.570 8.479 4.174 1.00 95.75 97 LEU A O 1
ATOM 773 N N . ALA A 1 98 ? 10.834 9.742 2.822 1.00 95.75 98 ALA A N 1
ATOM 774 C CA . ALA A 1 98 ? 9.766 10.685 2.500 1.00 95.75 98 ALA A CA 1
ATOM 775 C C . ALA A 1 98 ? 8.593 9.991 1.788 1.00 95.75 98 ALA A C 1
ATOM 777 O O . ALA A 1 98 ? 7.441 10.239 2.131 1.00 95.75 98 ALA A O 1
ATOM 778 N N . VAL A 1 99 ? 8.871 9.077 0.852 1.00 95.88 99 VAL A N 1
ATOM 779 C CA . VAL A 1 99 ? 7.848 8.268 0.168 1.00 95.88 99 VAL A CA 1
ATOM 780 C C . VAL A 1 99 ? 7.100 7.375 1.163 1.00 95.88 99 VAL A C 1
ATOM 782 O O . VAL A 1 99 ? 5.866 7.332 1.157 1.00 95.88 99 VAL A O 1
ATOM 785 N N . PHE A 1 100 ? 7.831 6.699 2.054 1.00 95.00 100 PHE A N 1
ATOM 786 C CA . PHE A 1 100 ? 7.237 5.871 3.104 1.00 95.00 100 PHE A CA 1
ATOM 787 C C . PHE A 1 100 ? 6.343 6.692 4.043 1.00 95.00 100 PHE A C 1
ATOM 789 O O . PHE A 1 100 ? 5.191 6.333 4.272 1.00 95.00 100 PHE A O 1
ATOM 796 N N . PHE A 1 101 ? 6.829 7.825 4.554 1.00 93.12 101 PHE A N 1
ATOM 797 C CA . PHE A 1 101 ? 6.043 8.672 5.452 1.00 93.12 101 PHE A CA 1
ATOM 798 C C . PHE A 1 101 ? 4.844 9.298 4.752 1.00 93.12 101 PHE A C 1
ATOM 800 O O . PHE A 1 101 ? 3.767 9.345 5.338 1.00 93.12 101 PHE A O 1
ATOM 807 N N . TRP A 1 102 ? 4.990 9.728 3.498 1.00 92.56 102 TRP A N 1
ATOM 808 C CA . TRP A 1 102 ? 3.872 10.268 2.734 1.00 92.56 102 TRP A CA 1
ATOM 809 C C . TRP A 1 102 ? 2.763 9.226 2.573 1.00 92.56 102 TRP A C 1
ATOM 811 O O . TRP A 1 102 ? 1.604 9.514 2.873 1.00 92.56 102 TRP A O 1
ATOM 821 N N . THR A 1 103 ? 3.101 7.998 2.168 1.00 91.50 103 THR A N 1
ATOM 822 C CA . THR A 1 103 ? 2.099 6.927 2.026 1.00 91.50 103 THR A CA 1
ATOM 823 C C . THR A 1 103 ? 1.486 6.539 3.372 1.00 91.50 103 THR A C 1
ATOM 825 O O . THR A 1 103 ? 0.270 6.380 3.461 1.00 91.50 103 THR A O 1
ATOM 828 N N . TRP A 1 104 ? 2.293 6.444 4.432 1.00 92.50 104 TRP A N 1
ATOM 829 C CA . TRP A 1 104 ? 1.825 6.083 5.770 1.00 92.50 104 TRP A CA 1
ATOM 830 C C . TRP A 1 104 ? 0.891 7.139 6.380 1.00 92.50 104 TRP A C 1
ATOM 832 O O . TRP A 1 104 ? -0.177 6.792 6.888 1.00 92.50 104 TRP A O 1
ATOM 842 N N . LEU A 1 105 ? 1.242 8.425 6.280 1.00 88.44 105 LEU A N 1
ATOM 843 C CA . LEU A 1 105 ? 0.423 9.527 6.792 1.00 88.44 105 LEU A CA 1
ATOM 844 C C . LEU A 1 105 ? -0.899 9.660 6.033 1.00 88.44 105 LEU A C 1
ATOM 846 O O . LEU A 1 105 ? -1.930 9.883 6.660 1.00 88.44 105 LEU A O 1
ATOM 850 N N . ASN A 1 106 ? -0.899 9.465 4.710 1.00 87.25 106 ASN A N 1
ATOM 851 C CA . ASN A 1 106 ? -2.138 9.487 3.928 1.00 87.25 106 ASN A CA 1
ATOM 852 C C . ASN A 1 106 ? -3.045 8.284 4.237 1.00 87.25 106 ASN A C 1
ATOM 854 O O . ASN A 1 106 ? -4.264 8.391 4.114 1.00 87.25 106 ASN A O 1
ATOM 858 N N . LEU A 1 107 ? -2.472 7.152 4.662 1.00 88.44 107 LEU A N 1
ATOM 859 C CA . LEU A 1 107 ? -3.229 5.960 5.041 1.00 88.44 107 LEU A CA 1
ATOM 860 C C . LEU A 1 107 ? -3.884 6.079 6.421 1.00 88.44 107 LEU A C 1
ATOM 862 O O . LEU A 1 107 ? -4.963 5.529 6.645 1.00 88.44 107 LEU A O 1
ATOM 866 N N . LEU A 1 108 ? -3.252 6.795 7.352 1.00 90.31 108 LEU A N 1
ATOM 867 C CA . LEU A 1 108 ? -3.693 6.870 8.743 1.00 90.31 108 LEU A CA 1
ATOM 868 C C . LEU A 1 108 ? -5.179 7.273 8.901 1.00 90.31 108 LEU A C 1
ATOM 870 O O . LEU A 1 108 ? -5.896 6.552 9.602 1.00 90.31 108 LEU A O 1
ATOM 874 N N . PRO A 1 109 ? -5.701 8.328 8.238 1.00 88.06 109 PRO A N 1
ATOM 875 C CA . PRO A 1 109 ? -7.120 8.672 8.311 1.00 88.06 109 PRO A CA 1
ATOM 876 C C . PRO A 1 109 ? -8.046 7.529 7.881 1.00 88.06 109 PRO A C 1
ATOM 878 O O . PRO A 1 109 ? -9.089 7.322 8.501 1.00 88.06 109 PRO A O 1
ATOM 881 N N . PHE A 1 110 ? -7.662 6.762 6.855 1.00 85.81 110 PHE A N 1
ATOM 882 C CA . PHE A 1 110 ? -8.433 5.611 6.383 1.00 85.81 110 PHE A CA 1
ATOM 883 C C . PHE A 1 110 ? -8.509 4.503 7.430 1.00 85.81 110 PHE A C 1
ATOM 885 O O . PHE A 1 110 ? -9.603 4.031 7.742 1.00 85.81 110 PHE A O 1
ATOM 892 N N . CYS A 1 111 ? -7.381 4.151 8.045 1.00 90.12 111 CYS A N 1
ATOM 893 C CA . CYS A 1 111 ? -7.353 3.164 9.122 1.00 90.12 111 CYS A CA 1
ATOM 894 C C . CYS A 1 111 ? -8.186 3.605 10.335 1.00 90.12 111 CYS A C 1
ATOM 896 O O . CYS A 1 111 ? -8.909 2.790 10.907 1.00 90.12 111 CYS A O 1
ATOM 898 N N . ILE A 1 112 ? -8.132 4.889 10.707 1.00 91.12 112 ILE A N 1
ATOM 899 C CA . ILE A 1 112 ? -8.949 5.430 11.802 1.00 91.12 112 ILE A CA 1
ATOM 900 C C . ILE A 1 112 ? -10.441 5.352 11.451 1.00 91.12 112 ILE A C 1
ATOM 902 O O . ILE A 1 112 ? -11.241 4.866 12.253 1.00 91.12 112 ILE A O 1
ATOM 906 N N . GLY A 1 113 ? -10.806 5.791 10.242 1.00 86.88 113 GLY A N 1
ATOM 907 C CA . GLY A 1 113 ? -12.178 5.773 9.742 1.00 86.88 113 GLY A CA 1
ATOM 908 C C . GLY A 1 113 ? -12.786 4.370 9.733 1.00 86.88 113 GLY A C 1
ATOM 909 O O . GLY A 1 113 ? -13.910 4.191 10.200 1.00 86.88 113 GLY A O 1
ATOM 910 N N . ASN A 1 114 ? -12.011 3.373 9.301 1.00 86.88 114 ASN A N 1
ATOM 911 C CA . ASN A 1 114 ? -12.455 1.981 9.257 1.00 86.88 114 ASN A CA 1
ATOM 912 C C . ASN A 1 114 ? -12.657 1.371 10.649 1.00 86.88 114 ASN A C 1
ATOM 914 O O . ASN A 1 114 ? -13.496 0.497 10.802 1.00 86.88 114 ASN A O 1
ATOM 918 N N . GLN A 1 115 ? -11.914 1.816 11.666 1.00 90.56 115 GLN A N 1
ATOM 919 C CA . GLN A 1 115 ? -11.978 1.230 13.012 1.00 90.56 115 GLN A CA 1
ATOM 920 C C . GLN A 1 115 ? -12.992 1.907 13.943 1.00 90.56 115 GLN A C 1
ATOM 922 O O . GLN A 1 115 ? -13.323 1.351 14.987 1.00 90.56 115 GLN A O 1
ATOM 927 N N . ARG A 1 116 ? -13.481 3.114 13.619 1.00 88.69 116 ARG A N 1
ATOM 928 C CA . ARG A 1 116 ? -14.430 3.854 14.482 1.00 88.69 116 ARG A CA 1
ATOM 929 C C . ARG A 1 116 ? -15.903 3.473 14.282 1.00 88.69 116 ARG A C 1
ATOM 931 O O . ARG A 1 116 ? -16.723 3.813 15.131 1.00 88.69 116 ARG A O 1
ATOM 938 N N . GLN A 1 117 ? -16.240 2.822 13.167 1.00 85.50 117 GLN A N 1
ATOM 939 C CA . GLN A 1 117 ? -17.604 2.405 12.815 1.00 85.50 117 GLN A CA 1
ATOM 940 C C . GLN A 1 117 ? -18.142 1.400 13.845 1.00 85.50 117 GLN A C 1
ATOM 942 O O . GLN A 1 117 ? -17.428 0.478 14.227 1.00 85.50 117 GLN A O 1
ATOM 947 N N . ALA A 1 118 ? -19.403 1.525 14.275 1.00 86.19 118 ALA A N 1
ATOM 948 C CA . ALA A 1 118 ? -19.956 0.668 15.333 1.00 86.19 118 ALA A CA 1
ATOM 949 C C . ALA A 1 118 ? -19.869 -0.834 14.994 1.00 86.19 118 ALA A C 1
ATOM 951 O O . ALA A 1 118 ? -19.458 -1.629 15.839 1.00 86.19 118 ALA A O 1
ATOM 952 N N . GLY A 1 119 ? -20.184 -1.205 13.746 1.00 83.75 119 GLY A N 1
ATOM 953 C CA . GLY A 1 119 ? -20.037 -2.580 13.257 1.00 83.75 119 GLY A CA 1
ATOM 954 C C . GLY A 1 119 ? -18.582 -3.054 13.262 1.00 83.75 119 GLY A C 1
ATOM 955 O O . GLY A 1 119 ? -18.290 -4.122 13.796 1.00 83.75 119 GLY A O 1
ATOM 956 N N . ALA A 1 120 ? -17.660 -2.218 12.775 1.00 82.75 120 ALA A N 1
ATOM 957 C CA . ALA A 1 120 ? -16.234 -2.538 12.746 1.00 82.75 120 ALA A CA 1
ATOM 958 C C . ALA A 1 120 ? -15.632 -2.685 14.150 1.00 82.75 120 ALA A C 1
ATOM 960 O O . ALA A 1 120 ? -14.782 -3.539 14.355 1.00 82.75 120 ALA A O 1
ATOM 961 N N . VAL A 1 121 ? -16.091 -1.915 15.143 1.00 88.56 121 VAL A N 1
ATOM 962 C CA . VAL A 1 121 ? -15.643 -2.067 16.539 1.00 88.56 121 VAL A CA 1
ATOM 963 C C . VAL A 1 121 ? -16.050 -3.427 17.105 1.00 88.56 121 VAL A C 1
ATOM 965 O O . VAL A 1 121 ? -15.268 -4.046 17.825 1.00 88.56 121 VAL A O 1
ATOM 968 N N . ILE A 1 122 ? -17.269 -3.891 16.816 1.00 87.56 122 ILE A N 1
ATOM 969 C CA . ILE A 1 122 ? -17.748 -5.203 17.273 1.00 87.56 122 ILE A CA 1
ATOM 970 C C . ILE A 1 122 ? -16.938 -6.314 16.600 1.00 87.56 122 ILE A C 1
ATOM 972 O O . ILE A 1 122 ? -16.461 -7.217 17.287 1.00 87.56 122 ILE A O 1
ATOM 976 N N . GLU A 1 123 ? -16.737 -6.213 15.286 1.00 82.25 123 GLU A N 1
ATOM 977 C CA . GLU A 1 123 ? -15.929 -7.157 14.513 1.00 82.25 123 GLU A CA 1
ATOM 978 C C . GLU A 1 123 ? -14.469 -7.185 14.996 1.00 82.25 123 GLU A C 1
ATOM 980 O O . GLU A 1 123 ? -13.924 -8.248 15.287 1.00 82.25 123 GLU A O 1
ATOM 985 N N . ASP A 1 124 ? -13.836 -6.023 15.158 1.00 88.81 124 ASP A N 1
ATOM 986 C CA . ASP A 1 124 ? -12.443 -5.919 15.586 1.00 88.81 124 ASP A CA 1
ATOM 987 C C . ASP A 1 124 ? -12.249 -6.375 17.034 1.00 88.81 124 ASP A C 1
ATOM 989 O O . ASP A 1 124 ? -11.203 -6.929 17.350 1.00 88.81 124 ASP A O 1
ATOM 993 N N . LYS A 1 125 ? -13.237 -6.233 17.925 1.00 87.06 125 LYS A N 1
ATOM 994 C CA . LYS A 1 125 ? -13.152 -6.829 19.272 1.00 87.06 125 LYS A CA 1
ATOM 995 C C . LYS A 1 125 ? -13.021 -8.350 19.236 1.00 87.06 125 LYS A C 1
ATOM 997 O O . LYS A 1 125 ? -12.423 -8.918 20.146 1.00 87.06 125 LYS A O 1
ATOM 1002 N N . GLN A 1 126 ? -13.577 -8.996 18.215 1.00 84.44 126 GLN A N 1
ATOM 1003 C CA . GLN A 1 126 ? -13.474 -10.441 18.028 1.00 84.44 126 GLN A CA 1
ATOM 1004 C C . GLN A 1 126 ? -12.205 -10.808 17.250 1.00 84.44 126 GLN A C 1
ATOM 1006 O O . GLN A 1 126 ? -11.456 -11.687 17.667 1.00 84.44 126 GLN A O 1
ATOM 1011 N N . ASN A 1 127 ? -11.935 -10.105 16.147 1.00 82.62 127 ASN A N 1
ATOM 1012 C CA . ASN A 1 127 ? -10.898 -10.481 15.186 1.00 82.62 127 ASN A CA 1
ATOM 1013 C C . ASN A 1 127 ? -9.535 -9.830 15.456 1.00 82.62 127 ASN A C 1
ATOM 1015 O O . ASN A 1 127 ? -8.499 -10.435 15.182 1.00 82.62 127 ASN A O 1
ATOM 1019 N N . LYS A 1 128 ? -9.503 -8.592 15.959 1.00 85.00 128 LYS A N 1
ATOM 1020 C CA . LYS A 1 128 ? -8.298 -7.752 16.112 1.00 85.00 128 LYS A CA 1
ATOM 1021 C C . LYS A 1 128 ? -8.368 -6.910 17.402 1.00 85.00 128 LYS A C 1
ATOM 1023 O O . LYS A 1 128 ? -8.302 -5.677 17.342 1.00 85.00 128 LYS A O 1
ATOM 1028 N N . PRO A 1 129 ? -8.479 -7.548 18.585 1.00 86.81 129 PRO A N 1
ATOM 1029 C CA . PRO A 1 129 ? -8.805 -6.871 19.844 1.00 86.81 129 PRO A CA 1
ATOM 1030 C C . PRO A 1 129 ? -7.744 -5.857 20.294 1.00 86.81 129 PRO A C 1
ATOM 1032 O O . PRO A 1 129 ? -8.031 -4.991 21.111 1.00 86.81 129 PRO A O 1
ATOM 1035 N N . TRP A 1 130 ? -6.527 -5.935 19.750 1.00 86.31 130 TRP A N 1
ATOM 1036 C CA . TRP A 1 130 ? -5.412 -5.015 19.994 1.00 86.31 130 TRP A CA 1
ATOM 1037 C C . TRP A 1 130 ? -5.547 -3.662 19.272 1.00 86.31 130 TRP A C 1
ATOM 1039 O O . TRP A 1 130 ? -4.792 -2.731 19.568 1.00 86.31 130 TRP A O 1
ATOM 1049 N N . ARG A 1 131 ? -6.483 -3.521 18.321 1.00 91.31 131 ARG A N 1
ATOM 1050 C CA . ARG A 1 131 ? -6.707 -2.262 17.592 1.00 91.31 131 ARG A CA 1
ATOM 1051 C C . ARG A 1 131 ? -7.109 -1.130 18.546 1.00 91.31 131 ARG A C 1
ATOM 1053 O O . ARG A 1 131 ? -7.798 -1.394 19.535 1.00 91.31 131 ARG A O 1
ATOM 1060 N N . PRO A 1 132 ? -6.729 0.138 18.293 1.00 93.00 132 PRO A N 1
ATOM 1061 C CA . PRO A 1 132 ? -6.917 1.217 19.266 1.00 93.00 132 PRO A CA 1
ATOM 1062 C C . PRO A 1 132 ? -8.355 1.430 19.754 1.00 93.00 132 PRO A C 1
ATOM 1064 O O . PRO A 1 132 ? -8.559 1.679 20.939 1.00 93.00 132 PRO A O 1
ATOM 1067 N N . VAL A 1 133 ? -9.357 1.322 18.878 1.00 92.88 133 VAL A N 1
ATOM 1068 C CA . VAL A 1 133 ? -10.762 1.506 19.288 1.00 92.88 133 VAL A CA 1
ATOM 1069 C C . VAL A 1 133 ? -11.313 0.239 19.951 1.00 92.88 133 VAL A C 1
ATOM 1071 O O . VAL A 1 133 ? -11.970 0.320 20.987 1.00 92.88 133 VAL A O 1
ATOM 1074 N N . ALA A 1 134 ? -10.998 -0.940 19.405 1.00 90.50 134 ALA A N 1
ATOM 1075 C CA . ALA A 1 134 ? -11.457 -2.227 19.934 1.00 90.50 134 ALA A CA 1
ATOM 1076 C C . ALA A 1 134 ? -10.909 -2.521 21.344 1.00 90.50 134 ALA A C 1
ATOM 1078 O O . ALA A 1 134 ? -11.670 -2.931 22.221 1.00 90.50 134 ALA A O 1
ATOM 1079 N N . SER A 1 135 ? -9.624 -2.230 21.575 1.00 88.06 135 SER A N 1
ATOM 1080 C CA . SER A 1 135 ? -8.939 -2.373 22.873 1.00 88.06 135 SER A CA 1
ATOM 1081 C C . SER A 1 135 ? -9.373 -1.347 23.923 1.00 88.06 135 SER A C 1
ATOM 1083 O O . SER A 1 135 ? -8.980 -1.452 25.082 1.00 88.06 135 SER A O 1
ATOM 1085 N N . GLY A 1 136 ? -10.144 -0.325 23.537 1.00 87.12 136 GLY A N 1
ATOM 1086 C CA . GLY A 1 136 ? -10.514 0.775 24.426 1.00 87.12 136 GLY A CA 1
ATOM 1087 C C . GLY A 1 136 ? -9.398 1.797 24.659 1.00 87.12 136 GLY A C 1
ATOM 1088 O O . GLY A 1 136 ? -9.554 2.675 25.505 1.00 87.12 136 GLY A O 1
ATOM 1089 N N . ARG A 1 137 ? -8.295 1.735 23.898 1.00 88.81 137 ARG A N 1
ATOM 1090 C CA . ARG A 1 137 ? -7.223 2.742 23.937 1.00 88.81 137 ARG A CA 1
ATOM 1091 C C . ARG A 1 137 ? -7.744 4.131 23.559 1.00 88.81 137 ARG A C 1
ATOM 1093 O O . ARG A 1 137 ? -7.347 5.109 24.176 1.00 88.81 137 ARG A O 1
ATOM 1100 N N . LEU A 1 138 ? -8.648 4.216 22.581 1.00 90.31 138 LEU A N 1
ATOM 1101 C CA . LEU A 1 138 ? -9.358 5.443 22.212 1.00 90.31 138 LEU A CA 1
ATOM 1102 C C . LEU A 1 138 ? -10.870 5.216 22.171 1.00 90.31 138 LEU A C 1
ATOM 1104 O O . LEU A 1 138 ? -11.349 4.234 21.606 1.00 90.31 138 LEU A O 1
ATOM 1108 N N . LYS A 1 139 ? -11.640 6.182 22.681 1.00 89.81 139 LYS A N 1
ATOM 1109 C CA . LYS A 1 139 ? -13.085 6.258 22.426 1.00 89.81 139 LYS A CA 1
ATOM 1110 C C . LYS A 1 139 ? -13.329 6.631 20.954 1.00 89.81 139 LYS A C 1
ATOM 1112 O O . LYS A 1 139 ? -12.567 7.438 20.414 1.00 89.81 139 LYS A O 1
ATOM 1117 N N . PRO A 1 140 ? -14.435 6.188 20.325 1.00 88.12 140 PRO A N 1
ATOM 1118 C CA . PRO A 1 140 ? -14.754 6.549 18.940 1.00 88.12 140 PRO A CA 1
ATOM 1119 C C . PRO A 1 140 ? -14.708 8.061 18.665 1.00 88.12 140 PRO A C 1
ATOM 1121 O O . PRO A 1 140 ? -14.122 8.486 17.678 1.00 88.12 140 PRO A O 1
ATOM 1124 N N . ARG A 1 141 ? -15.216 8.901 19.581 1.00 88.12 141 ARG A N 1
ATOM 1125 C CA . ARG A 1 141 ? -15.138 10.372 19.452 1.00 88.12 141 ARG A CA 1
ATOM 1126 C C . ARG A 1 141 ? -13.700 10.907 19.420 1.00 88.12 141 ARG A C 1
ATOM 1128 O O . ARG A 1 141 ? -13.410 11.826 18.668 1.00 88.12 141 ARG A O 1
ATOM 1135 N N . GLN A 1 142 ? -12.793 10.325 20.206 1.00 90.12 142 GLN A N 1
ATOM 1136 C CA . GLN A 1 142 ? -11.379 10.720 20.198 1.00 90.12 142 GLN A CA 1
ATOM 1137 C C . GLN A 1 142 ? -10.706 10.320 18.881 1.00 90.12 142 GLN A C 1
ATOM 1139 O O . GLN A 1 142 ? -9.908 11.083 18.347 1.00 90.12 142 GLN A O 1
ATOM 1144 N N . ALA A 1 143 ? -11.071 9.158 18.330 1.00 90.19 143 ALA A N 1
ATOM 1145 C CA . ALA A 1 143 ? -10.611 8.721 17.017 1.00 90.19 143 ALA A CA 1
ATOM 1146 C C . ALA A 1 143 ? -11.084 9.672 15.899 1.00 90.19 143 ALA A C 1
ATOM 1148 O O . ALA A 1 143 ? -10.294 10.006 15.025 1.00 90.19 143 ALA A O 1
ATOM 1149 N N . ILE A 1 144 ? -12.319 10.187 15.965 1.00 86.06 144 ILE A N 1
ATOM 1150 C CA . ILE A 1 144 ? -12.826 11.199 15.016 1.00 86.06 144 ILE A CA 1
ATOM 1151 C C . ILE A 1 144 ? -11.992 12.479 15.078 1.00 86.06 144 ILE A C 1
ATOM 1153 O O . ILE A 1 144 ? -11.539 12.962 14.045 1.00 86.06 144 ILE A O 1
ATOM 1157 N N . ASN A 1 145 ? -11.749 13.008 16.279 1.00 87.25 145 ASN A N 1
ATOM 1158 C CA . ASN A 1 145 ? -10.943 14.219 16.440 1.00 87.25 145 ASN A CA 1
ATOM 1159 C C . ASN A 1 145 ? -9.523 14.018 15.894 1.00 87.25 145 ASN A C 1
ATOM 1161 O O . ASN A 1 145 ? -9.005 14.889 15.200 1.00 87.25 145 ASN A O 1
ATOM 1165 N N . LEU A 1 146 ? -8.923 12.850 16.150 1.00 87.56 146 LEU A N 1
ATOM 1166 C CA . LEU A 1 146 ? -7.623 12.494 15.590 1.00 87.56 146 LEU A CA 1
ATOM 1167 C C . LEU A 1 146 ? -7.674 12.443 14.055 1.00 87.56 146 LEU A C 1
ATOM 1169 O O . LEU A 1 146 ? -6.840 13.058 13.401 1.00 87.56 146 LEU A O 1
ATOM 1173 N N . GLN A 1 147 ? -8.670 11.776 13.472 1.00 86.62 147 GLN A N 1
ATOM 1174 C CA . GLN A 1 147 ? -8.853 11.701 12.020 1.00 86.62 147 GLN A CA 1
ATOM 1175 C C . GLN A 1 147 ? -8.974 13.093 11.379 1.00 86.62 147 GLN A C 1
ATOM 1177 O O . GLN A 1 147 ? -8.298 13.369 10.389 1.00 86.62 147 GLN A O 1
ATOM 1182 N N . LEU A 1 148 ? -9.788 13.977 11.966 1.00 80.94 148 LEU A N 1
ATOM 1183 C CA . LEU A 1 148 ? -9.982 15.349 11.487 1.00 80.94 148 LEU A CA 1
ATOM 1184 C C . LEU A 1 148 ? -8.724 16.209 11.650 1.00 80.94 148 LEU A C 1
ATOM 1186 O O . LEU A 1 148 ? -8.470 17.062 10.806 1.00 80.94 148 LEU A O 1
ATOM 1190 N N . SER A 1 149 ? -7.920 15.969 12.693 1.00 80.00 149 SER A N 1
ATOM 1191 C CA . SER A 1 149 ? -6.647 16.675 12.890 1.00 80.00 149 SER A CA 1
ATOM 1192 C C . SER A 1 149 ? -5.573 16.292 11.867 1.00 80.00 149 SER A C 1
ATOM 1194 O O . SER A 1 149 ? -4.647 17.066 11.646 1.00 80.00 149 SER A O 1
ATOM 1196 N N . VAL A 1 150 ? -5.692 15.110 11.245 1.00 72.00 150 VAL A N 1
ATOM 1197 C CA . VAL A 1 150 ? -4.724 14.624 10.256 1.00 72.00 150 VAL A CA 1
ATOM 1198 C C . VAL A 1 150 ? -5.078 15.101 8.847 1.00 72.00 150 VAL A C 1
ATOM 1200 O O . VAL A 1 150 ? -4.185 15.646 8.222 1.00 72.00 150 VAL A O 1
ATOM 1203 N N . TYR A 1 151 ? -6.314 14.927 8.339 1.00 68.25 151 TYR A N 1
ATOM 1204 C CA . TYR A 1 151 ? -6.810 15.536 7.076 1.00 68.25 151 TYR A CA 1
ATOM 1205 C C . TYR A 1 151 ? -8.272 15.108 6.772 1.00 68.25 151 TYR A C 1
ATOM 1207 O O . TYR A 1 151 ? -8.579 13.915 6.882 1.00 68.25 151 TYR A O 1
ATOM 1215 N N . PRO A 1 152 ? -9.171 15.988 6.276 1.00 60.53 152 PRO A N 1
ATOM 1216 C CA . PRO A 1 152 ? -10.441 15.564 5.686 1.00 60.53 152 PRO A CA 1
ATOM 1217 C C . PRO A 1 152 ? -10.240 15.175 4.212 1.00 60.53 152 PRO A C 1
ATOM 1219 O O . PRO A 1 152 ? -10.266 16.014 3.314 1.00 60.53 152 PRO A O 1
ATOM 1222 N N . LEU A 1 153 ? -10.033 13.886 3.932 1.00 66.75 153 LEU A N 1
ATOM 1223 C CA . LEU A 1 153 ? -10.008 13.396 2.550 1.00 66.75 153 LEU A CA 1
ATOM 1224 C C . LEU A 1 153 ? -11.439 13.167 2.041 1.00 66.75 153 LEU A C 1
ATOM 1226 O O . LEU A 1 153 ? -12.187 12.375 2.609 1.00 66.75 153 LEU A O 1
ATOM 1230 N N . VAL A 1 154 ? -11.800 13.807 0.925 1.00 68.25 154 VAL A N 1
ATOM 1231 C CA . VAL A 1 154 ? -13.127 13.692 0.282 1.00 68.25 154 VAL A CA 1
ATOM 1232 C C . VAL A 1 154 ? -13.501 12.234 -0.013 1.00 68.25 154 VAL A C 1
ATOM 1234 O O . VAL A 1 154 ? -14.620 11.809 0.267 1.00 68.25 154 VAL A O 1
ATOM 1237 N N . LEU A 1 155 ? -12.554 11.433 -0.518 1.00 69.06 155 LEU A N 1
ATOM 1238 C CA . LEU A 1 155 ? -12.787 10.008 -0.793 1.00 69.06 155 LEU A CA 1
ATOM 1239 C C . LEU A 1 155 ? -13.010 9.193 0.482 1.00 69.06 155 LEU A C 1
ATOM 1241 O O . LEU A 1 155 ? -13.776 8.236 0.469 1.00 69.06 155 LEU A O 1
ATOM 1245 N N . LEU A 1 156 ? -12.363 9.575 1.582 1.00 71.94 156 LEU A N 1
ATOM 1246 C CA . LEU A 1 156 ? -12.503 8.895 2.862 1.00 71.94 156 LEU A CA 1
ATOM 1247 C C . LEU A 1 156 ? -13.846 9.201 3.519 1.00 71.94 156 LEU A C 1
ATOM 1249 O O . LEU A 1 156 ? -14.488 8.296 4.049 1.00 71.94 156 LEU A O 1
ATOM 1253 N N . TYR A 1 157 ? -14.263 10.464 3.450 1.00 75.19 157 TYR A N 1
ATOM 1254 C CA . TYR A 1 157 ? -15.585 10.890 3.884 1.00 75.19 157 TYR A CA 1
ATOM 1255 C C . TYR A 1 157 ? -16.673 10.173 3.078 1.00 75.19 157 TYR A C 1
ATOM 1257 O O . TYR A 1 157 ? -17.619 9.633 3.644 1.00 75.19 157 TYR A O 1
ATOM 1265 N N . TRP A 1 158 ? -16.498 10.059 1.756 1.00 77.81 158 TRP A N 1
ATOM 1266 C CA . TRP A 1 158 ? -17.430 9.293 0.932 1.00 77.81 158 TRP A CA 1
ATOM 1267 C C . TRP A 1 158 ? -17.433 7.798 1.276 1.00 77.81 158 TRP A C 1
ATOM 1269 O O . TRP A 1 158 ? -18.503 7.203 1.386 1.00 77.81 158 TRP A O 1
ATOM 1279 N N . TYR A 1 159 ? -16.256 7.196 1.477 1.00 75.06 159 TYR A N 1
ATOM 1280 C CA . TYR A 1 159 ? -16.127 5.779 1.815 1.00 75.06 159 TYR A CA 1
ATOM 1281 C C . TYR A 1 159 ? -16.826 5.439 3.137 1.00 75.06 159 TYR A C 1
ATOM 1283 O O . TYR A 1 159 ? -17.639 4.520 3.164 1.00 75.06 159 TYR A O 1
ATOM 1291 N N . ASN A 1 160 ? -16.532 6.194 4.203 1.00 77.06 160 ASN A N 1
ATOM 1292 C CA . ASN A 1 160 ? -16.965 5.881 5.565 1.00 77.06 160 ASN A CA 1
ATOM 1293 C C . ASN A 1 160 ? -18.247 6.605 5.987 1.00 77.06 160 ASN A C 1
ATOM 1295 O O . ASN A 1 160 ? -19.191 5.959 6.427 1.00 77.06 160 ASN A O 1
ATOM 1299 N N . ASP A 1 161 ? -18.278 7.934 5.899 1.00 80.69 161 ASP A N 1
ATOM 1300 C CA . ASP A 1 161 ? -19.347 8.749 6.494 1.00 80.69 161 ASP A CA 1
ATOM 1301 C C . ASP A 1 161 ? -20.605 8.816 5.616 1.00 80.69 161 ASP A C 1
ATOM 1303 O O . ASP A 1 161 ? -21.707 8.967 6.131 1.00 80.69 161 ASP A O 1
ATOM 1307 N N . LEU A 1 162 ? -20.457 8.675 4.295 1.00 80.44 162 LEU A N 1
ATOM 1308 C CA . LEU A 1 162 ? -21.582 8.584 3.349 1.00 80.44 162 LEU A CA 1
ATOM 1309 C C . LEU A 1 162 ? -21.917 7.138 2.942 1.00 80.44 162 LEU A C 1
ATOM 1311 O O . LEU A 1 162 ? -22.692 6.926 1.996 1.00 80.44 162 LEU A O 1
ATOM 1315 N N . GLU A 1 163 ? -21.301 6.167 3.624 1.00 79.44 163 GLU A N 1
ATOM 1316 C CA . GLU A 1 163 ? -21.476 4.724 3.421 1.00 79.44 163 GLU A CA 1
ATOM 1317 C C . GLU A 1 163 ? -21.238 4.284 1.965 1.00 79.44 163 GLU A C 1
ATOM 1319 O O . GLU A 1 163 ? -21.840 3.334 1.461 1.00 79.44 163 GLU A O 1
ATOM 1324 N N . GLY A 1 164 ? -20.354 4.979 1.241 1.00 75.75 164 GLY A N 1
ATOM 1325 C CA . GLY A 1 164 ? -20.032 4.662 -0.150 1.00 75.75 164 GLY A CA 1
ATOM 1326 C C . GLY A 1 164 ? -19.504 3.235 -0.330 1.00 75.75 164 GLY A C 1
ATOM 1327 O O . GLY A 1 164 ? -19.726 2.637 -1.386 1.00 75.75 164 GLY A O 1
ATOM 1328 N N . SER A 1 165 ? -18.862 2.667 0.698 1.00 75.31 165 SER A N 1
ATOM 1329 C CA . SER A 1 165 ? -18.441 1.261 0.717 1.00 75.31 165 SER A CA 1
ATOM 1330 C C . SER A 1 165 ? -19.612 0.273 0.732 1.00 75.31 165 SER A C 1
ATOM 1332 O O . SER A 1 165 ? -19.486 -0.819 0.179 1.00 75.31 165 SER A O 1
ATOM 1334 N N . GLU A 1 166 ? -20.753 0.657 1.306 1.00 75.81 166 GLU A N 1
ATOM 1335 C CA . GLU A 1 166 ? -21.897 -0.232 1.537 1.00 75.81 166 GLU A CA 1
ATOM 1336 C C . GLU A 1 166 ? -22.983 -0.099 0.462 1.00 75.81 166 GLU A C 1
ATOM 1338 O O . GLU A 1 166 ? -23.740 -1.038 0.221 1.00 75.81 166 GLU A O 1
ATOM 1343 N N . ARG A 1 167 ? -23.041 1.037 -0.250 1.00 74.75 167 ARG A N 1
ATOM 1344 C CA . ARG A 1 167 ? -24.082 1.306 -1.263 1.00 74.75 167 ARG A CA 1
ATOM 1345 C C . ARG A 1 167 ? -24.111 0.301 -2.408 1.00 74.75 167 ARG A C 1
ATOM 1347 O O . ARG A 1 167 ? -25.181 -0.101 -2.857 1.00 74.75 167 ARG A O 1
ATOM 1354 N N . SER A 1 168 ? -22.947 -0.044 -2.956 1.00 73.62 168 SER A N 1
ATOM 1355 C CA . SER A 1 168 ? -22.848 -1.051 -4.011 1.00 73.62 168 SER A CA 1
ATOM 1356 C C . SER A 1 168 ? -21.422 -1.569 -4.169 1.00 73.62 168 SER A C 1
ATOM 1358 O O . SER A 1 168 ? -20.442 -0.866 -3.912 1.00 73.62 168 SER A O 1
ATOM 1360 N N . CYS A 1 169 ? -21.296 -2.788 -4.697 1.00 63.34 169 CYS A N 1
ATOM 1361 C CA . CYS A 1 169 ? -19.989 -3.356 -5.024 1.00 63.34 169 CYS A CA 1
ATOM 1362 C C . CYS A 1 169 ? -19.208 -2.516 -6.053 1.00 63.34 169 CYS A C 1
ATOM 1364 O O . CYS A 1 169 ? -17.981 -2.473 -5.991 1.00 63.34 169 CYS A O 1
ATOM 1366 N N . ILE A 1 170 ? -19.906 -1.825 -6.961 1.00 70.31 170 ILE A N 1
ATOM 1367 C CA . ILE A 1 170 ? -19.294 -0.962 -7.976 1.00 70.31 170 ILE A CA 1
ATOM 1368 C C . ILE A 1 170 ? -18.720 0.286 -7.307 1.00 70.31 170 ILE A C 1
ATOM 1370 O O . ILE A 1 170 ? -17.546 0.591 -7.494 1.00 70.31 170 ILE A O 1
ATOM 1374 N N . THR A 1 171 ? -19.518 0.968 -6.482 1.00 70.50 171 THR A N 1
ATOM 1375 C CA . THR A 1 171 ? -19.109 2.181 -5.760 1.00 70.50 171 THR A CA 1
ATOM 1376 C C . THR A 1 171 ? -17.894 1.908 -4.879 1.00 70.50 171 THR A C 1
ATOM 1378 O O . THR A 1 171 ? -16.888 2.606 -4.992 1.00 70.50 171 THR A O 1
ATOM 1381 N N . ARG A 1 172 ? -17.925 0.828 -4.090 1.00 70.06 172 ARG A N 1
ATOM 1382 C CA . ARG A 1 172 ? -16.792 0.419 -3.251 1.00 70.06 172 ARG A CA 1
ATOM 1383 C C . ARG A 1 172 ? -15.524 0.166 -4.064 1.00 70.06 172 ARG A C 1
ATOM 1385 O O . ARG A 1 172 ? -14.449 0.630 -3.691 1.00 70.06 172 ARG A O 1
ATOM 1392 N N . ASN A 1 173 ? -15.638 -0.545 -5.185 1.00 70.50 173 ASN A N 1
ATOM 1393 C CA . ASN A 1 173 ? -14.487 -0.853 -6.032 1.00 70.50 173 ASN A CA 1
ATOM 1394 C C . ASN A 1 173 ? -13.911 0.394 -6.706 1.00 70.50 173 ASN A C 1
ATOM 1396 O O . ASN A 1 173 ? -12.692 0.518 -6.788 1.00 70.50 173 ASN A O 1
ATOM 1400 N N . LEU A 1 174 ? -14.757 1.333 -7.137 1.00 73.06 174 LEU A N 1
ATOM 1401 C CA . LEU A 1 174 ? -14.310 2.603 -7.709 1.00 73.06 174 LEU A CA 1
ATOM 1402 C C . LEU A 1 174 ? -13.569 3.463 -6.681 1.00 73.06 174 LEU A C 1
ATOM 1404 O O . LEU A 1 174 ? -12.503 3.998 -6.992 1.00 73.06 174 LEU A O 1
ATOM 1408 N N . ILE A 1 175 ? -14.092 3.561 -5.455 1.00 72.94 175 ILE A N 1
ATOM 1409 C CA . ILE A 1 175 ? -13.446 4.327 -4.382 1.00 72.94 175 ILE A CA 1
ATOM 1410 C C . ILE A 1 175 ? -12.107 3.682 -4.007 1.00 72.94 175 ILE A C 1
ATOM 1412 O O . ILE A 1 175 ? -11.092 4.374 -3.951 1.00 72.94 175 ILE A O 1
ATOM 1416 N N . ASN A 1 176 ? -12.069 2.356 -3.839 1.00 75.88 176 ASN A N 1
ATOM 1417 C CA . ASN A 1 176 ? -10.837 1.634 -3.515 1.00 75.88 176 ASN A CA 1
ATOM 1418 C C . ASN A 1 176 ? -9.787 1.757 -4.624 1.00 75.88 176 ASN A C 1
ATOM 1420 O O . ASN A 1 176 ? -8.625 2.038 -4.335 1.00 75.88 176 ASN A O 1
ATOM 1424 N N . ALA A 1 177 ? -10.176 1.583 -5.892 1.00 71.31 177 ALA A N 1
ATOM 1425 C CA . ALA A 1 177 ? -9.270 1.754 -7.027 1.00 71.31 177 ALA A CA 1
ATOM 1426 C C . ALA A 1 177 ? -8.701 3.179 -7.084 1.00 71.31 177 ALA A C 1
ATOM 1428 O O . ALA A 1 177 ? -7.492 3.345 -7.243 1.00 71.31 177 ALA A O 1
ATOM 1429 N N . SER A 1 178 ? -9.548 4.191 -6.872 1.00 76.50 178 SER A N 1
ATOM 1430 C CA . SER A 1 178 ? -9.122 5.591 -6.795 1.00 76.50 178 SER A CA 1
ATOM 1431 C C . SER A 1 178 ? -8.150 5.819 -5.636 1.00 76.50 178 SER A C 1
ATOM 1433 O O . SER A 1 178 ? -7.119 6.454 -5.826 1.00 76.50 178 SER A O 1
ATOM 1435 N N . GLY A 1 179 ? -8.420 5.246 -4.459 1.00 77.38 179 GLY A N 1
ATOM 1436 C CA . GLY A 1 179 ? -7.522 5.313 -3.306 1.00 77.38 179 GLY A CA 1
ATOM 1437 C C . GLY A 1 179 ? -6.148 4.710 -3.606 1.00 77.38 179 GLY A C 1
ATOM 1438 O O . GLY A 1 179 ? -5.133 5.377 -3.426 1.00 77.38 179 GLY A O 1
ATOM 1439 N N . PHE A 1 180 ? -6.093 3.485 -4.141 1.00 74.19 180 PHE A N 1
ATOM 1440 C CA . PHE A 1 180 ? -4.826 2.848 -4.525 1.00 74.19 180 PHE A CA 1
ATOM 1441 C C . PHE A 1 180 ? -4.048 3.643 -5.575 1.00 74.19 180 PHE A C 1
ATOM 1443 O O . PHE A 1 180 ? -2.817 3.712 -5.494 1.00 74.19 180 PHE A O 1
ATOM 1450 N N . MET A 1 181 ? -4.754 4.239 -6.538 1.00 76.88 181 MET A N 1
ATOM 1451 C CA . MET A 1 181 ? -4.154 5.125 -7.528 1.00 76.88 181 MET A CA 1
ATOM 1452 C C . MET A 1 181 ? -3.535 6.341 -6.849 1.00 76.88 181 MET A C 1
ATOM 1454 O O . MET A 1 181 ? -2.348 6.569 -7.027 1.00 76.88 181 MET A O 1
ATOM 1458 N N . VAL A 1 182 ? -4.272 7.044 -5.984 1.00 81.69 182 VAL A N 1
ATOM 1459 C CA . VAL A 1 182 ? -3.750 8.196 -5.229 1.00 81.69 182 VAL A CA 1
ATOM 1460 C C . VAL A 1 182 ? -2.509 7.823 -4.415 1.00 81.69 182 VAL A C 1
ATOM 1462 O O . VAL A 1 182 ? -1.508 8.534 -4.490 1.00 81.69 182 VAL A O 1
ATOM 1465 N N . TYR A 1 183 ? -2.520 6.693 -3.698 1.00 84.06 183 TYR A N 1
ATOM 1466 C CA . TYR A 1 183 ? -1.357 6.263 -2.912 1.00 84.06 183 TYR A CA 1
ATOM 1467 C C . TYR A 1 183 ? -0.124 6.006 -3.775 1.00 84.06 183 TYR A C 1
ATOM 1469 O O . TYR A 1 183 ? 0.984 6.390 -3.411 1.00 84.06 183 TYR A O 1
ATOM 1477 N N . SER A 1 184 ? -0.305 5.365 -4.924 1.00 81.94 184 SER A N 1
ATOM 1478 C CA . SER A 1 184 ? 0.811 5.000 -5.797 1.00 81.94 184 SER A CA 1
ATOM 1479 C C . SER A 1 184 ? 1.312 6.190 -6.620 1.00 81.94 184 SER A C 1
ATOM 1481 O O . SER A 1 184 ? 2.520 6.383 -6.745 1.00 81.94 184 SER A O 1
ATOM 1483 N N . SER A 1 185 ? 0.400 7.024 -7.128 1.00 83.62 185 SER A N 1
ATOM 1484 C CA . SER A 1 185 ? 0.718 8.266 -7.838 1.00 83.62 185 SER A CA 1
ATOM 1485 C C . SER A 1 185 ? 1.412 9.272 -6.928 1.00 83.62 185 SER A C 1
ATOM 1487 O O . SER A 1 185 ? 2.378 9.902 -7.342 1.00 83.62 185 SER A O 1
ATOM 1489 N N . GLY A 1 186 ? 0.953 9.423 -5.685 1.00 88.00 186 GLY A N 1
ATOM 1490 C CA . GLY A 1 186 ? 1.587 10.333 -4.739 1.00 88.00 186 GLY A CA 1
ATOM 1491 C C . GLY A 1 186 ? 2.925 9.811 -4.218 1.00 88.00 186 GLY A C 1
ATOM 1492 O O . GLY A 1 186 ? 3.867 10.591 -4.118 1.00 88.00 186 GLY A O 1
ATOM 1493 N N . ALA A 1 187 ? 3.074 8.496 -4.006 1.00 90.88 187 ALA A N 1
ATOM 1494 C CA . ALA A 1 187 ? 4.380 7.887 -3.734 1.00 90.88 187 ALA A CA 1
ATOM 1495 C C . ALA A 1 187 ? 5.386 8.177 -4.861 1.00 90.88 187 ALA A C 1
ATOM 1497 O O . ALA A 1 187 ? 6.519 8.578 -4.597 1.00 90.88 187 ALA A O 1
ATOM 1498 N N . LEU A 1 188 ? 4.952 8.022 -6.118 1.00 89.88 188 LEU A N 1
ATOM 1499 C CA . LEU A 1 188 ? 5.735 8.379 -7.299 1.00 89.88 188 LEU A CA 1
ATOM 1500 C C . LEU A 1 188 ? 6.069 9.879 -7.324 1.00 89.88 188 LEU A C 1
ATOM 1502 O O . LEU A 1 188 ? 7.225 10.237 -7.521 1.00 89.88 188 LEU A O 1
ATOM 1506 N N . ALA A 1 189 ? 5.092 10.753 -7.081 1.00 89.50 189 ALA A N 1
ATOM 1507 C CA . ALA A 1 189 ? 5.306 12.198 -7.069 1.00 89.50 189 ALA A CA 1
ATOM 1508 C C . ALA A 1 189 ? 6.335 12.611 -6.006 1.00 89.50 189 ALA A C 1
ATOM 1510 O O . ALA A 1 189 ? 7.241 13.383 -6.299 1.00 89.50 189 ALA A O 1
ATOM 1511 N N . VAL A 1 190 ? 6.265 12.058 -4.792 1.00 92.00 190 VAL A N 1
ATOM 1512 C CA . VAL A 1 190 ? 7.261 12.333 -3.744 1.00 92.00 190 VAL A CA 1
ATOM 1513 C C . VAL A 1 190 ? 8.648 11.842 -4.154 1.00 92.00 190 VAL A C 1
ATOM 1515 O O . VAL A 1 190 ? 9.621 12.577 -3.971 1.00 92.00 190 VAL A O 1
ATOM 1518 N N . ALA A 1 191 ? 8.741 10.649 -4.753 1.00 92.81 191 ALA A N 1
ATOM 1519 C CA . ALA A 1 191 ? 9.995 10.096 -5.266 1.00 92.81 191 ALA A CA 1
ATOM 1520 C C . ALA A 1 191 ? 10.622 10.980 -6.362 1.00 92.81 191 ALA A C 1
ATOM 1522 O O . ALA A 1 191 ? 11.842 11.111 -6.416 1.00 92.81 191 ALA A O 1
ATOM 1523 N N . LEU A 1 192 ? 9.785 11.621 -7.183 1.00 90.44 192 LEU A N 1
ATOM 1524 C CA . LEU A 1 192 ? 10.167 12.513 -8.280 1.00 90.44 192 LEU A CA 1
ATOM 1525 C C . LEU A 1 192 ? 10.223 14.002 -7.896 1.00 90.44 192 LEU A C 1
ATOM 1527 O O . LEU A 1 192 ? 10.337 14.850 -8.769 1.00 90.44 192 LEU A O 1
ATOM 1531 N N . ASN A 1 193 ? 10.117 14.356 -6.612 1.00 89.00 193 ASN A N 1
ATOM 1532 C CA . ASN A 1 193 ? 10.086 15.757 -6.162 1.00 89.00 193 ASN A CA 1
ATOM 1533 C C . ASN A 1 193 ? 8.944 16.617 -6.739 1.00 89.00 193 ASN A C 1
ATOM 1535 O O . ASN A 1 193 ? 9.110 17.813 -6.961 1.00 89.00 193 ASN A O 1
ATOM 1539 N N . GLY A 1 194 ? 7.782 16.020 -6.983 1.00 79.19 194 GLY A N 1
ATOM 1540 C CA . GLY A 1 194 ? 6.638 16.714 -7.566 1.00 79.19 194 GLY A CA 1
ATOM 1541 C C . GLY A 1 194 ? 6.758 16.948 -9.072 1.00 79.19 194 GLY A C 1
ATOM 1542 O O . GLY A 1 194 ? 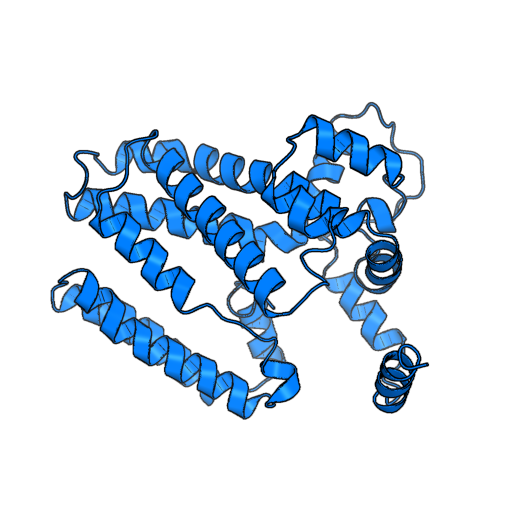5.882 17.599 -9.637 1.00 79.19 194 GLY A O 1
ATOM 1543 N N . GLU A 1 195 ? 7.787 16.408 -9.735 1.00 76.31 195 GLU A N 1
ATOM 1544 C CA . GLU A 1 195 ? 7.832 16.413 -11.194 1.00 76.31 195 GLU A CA 1
ATOM 1545 C C . GLU A 1 195 ? 6.638 15.640 -11.758 1.00 76.31 195 GLU A C 1
ATOM 1547 O O . GLU A 1 195 ? 6.309 14.530 -11.323 1.00 76.31 195 GLU A O 1
ATOM 1552 N N . VAL A 1 196 ? 5.960 16.265 -12.721 1.00 65.25 196 VAL A N 1
ATOM 1553 C CA . VAL A 1 196 ? 4.737 15.722 -13.305 1.00 65.25 196 VAL A CA 1
ATOM 1554 C C . VAL A 1 196 ? 5.104 14.506 -14.160 1.00 65.25 196 VAL A C 1
ATOM 1556 O O . VAL A 1 196 ? 5.892 14.636 -15.101 1.00 65.25 196 VAL A O 1
ATOM 1559 N N . PRO A 1 197 ? 4.540 13.320 -13.875 1.00 69.25 197 PRO A N 1
ATOM 1560 C CA . PRO A 1 197 ? 4.771 12.136 -14.686 1.00 69.25 197 PRO A CA 1
ATOM 1561 C C . PRO A 1 197 ? 4.386 12.385 -16.151 1.00 69.25 197 PRO A C 1
ATOM 1563 O O . PRO A 1 197 ? 3.379 13.028 -16.445 1.00 69.25 197 PRO A O 1
ATOM 1566 N N . SER A 1 198 ? 5.148 11.831 -17.094 1.00 74.69 198 SER A N 1
ATOM 1567 C CA . SER A 1 198 ? 4.785 11.877 -18.514 1.00 74.69 198 SER A CA 1
ATOM 1568 C C . SER A 1 198 ? 3.406 11.247 -18.772 1.00 74.69 198 SER A C 1
ATOM 1570 O O . SER A 1 198 ? 2.936 10.391 -18.016 1.00 74.69 198 SER A O 1
ATOM 1572 N N . ALA A 1 199 ? 2.762 11.598 -19.891 1.00 79.31 199 ALA A N 1
ATOM 1573 C CA . ALA A 1 199 ? 1.489 10.988 -20.291 1.00 79.31 199 ALA A CA 1
ATOM 1574 C C . ALA A 1 199 ? 1.558 9.445 -20.319 1.00 79.31 199 ALA A C 1
ATOM 1576 O O . ALA A 1 199 ? 0.608 8.772 -19.919 1.00 79.31 199 ALA A O 1
ATOM 1577 N N . LYS A 1 200 ? 2.713 8.878 -20.701 1.00 78.56 200 LYS A N 1
ATOM 1578 C CA . LYS A 1 200 ? 2.966 7.428 -20.697 1.00 78.56 200 LYS A CA 1
ATOM 1579 C C . LYS A 1 200 ? 2.914 6.830 -19.283 1.00 78.56 200 LYS A C 1
ATOM 1581 O O . LYS A 1 200 ? 2.379 5.739 -19.099 1.00 78.56 200 LYS A O 1
ATOM 1586 N N . LEU A 1 201 ? 3.400 7.550 -18.269 1.00 74.94 201 LEU A N 1
ATOM 1587 C CA . LEU A 1 201 ? 3.335 7.122 -16.865 1.00 74.94 201 LEU A CA 1
ATOM 1588 C C . LEU A 1 201 ? 1.914 7.180 -16.296 1.00 74.94 201 LEU A C 1
ATOM 1590 O O . LEU A 1 201 ? 1.536 6.314 -15.505 1.00 74.94 201 LEU A O 1
ATOM 1594 N N . TYR A 1 202 ? 1.104 8.158 -16.701 1.00 76.19 202 TYR A N 1
ATOM 1595 C CA . TYR A 1 202 ? -0.315 8.188 -16.338 1.00 76.19 202 TYR A CA 1
ATOM 1596 C C . TYR A 1 202 ? -1.104 7.061 -17.013 1.00 76.19 202 TYR A C 1
ATOM 1598 O O . TYR A 1 202 ? -1.909 6.399 -16.360 1.00 76.19 202 TYR A O 1
ATOM 1606 N N . GLN A 1 203 ? -0.835 6.785 -18.293 1.00 80.44 203 GLN A N 1
ATOM 1607 C CA . GLN A 1 203 ? -1.425 5.649 -19.011 1.00 80.44 203 GLN A CA 1
ATOM 1608 C C . GLN A 1 203 ? -1.077 4.313 -18.346 1.00 80.44 203 GLN A C 1
ATOM 1610 O O . GLN A 1 203 ? -1.962 3.476 -18.169 1.00 80.44 203 GLN A O 1
ATOM 1615 N N . TRP A 1 204 ? 0.180 4.138 -17.924 1.00 80.00 204 TRP A N 1
ATOM 1616 C CA . TRP A 1 204 ? 0.617 2.962 -17.172 1.00 80.00 204 TRP A CA 1
ATOM 1617 C C . TRP A 1 204 ? -0.185 2.775 -15.882 1.00 80.00 204 TRP A C 1
ATOM 1619 O O . TRP A 1 204 ? -0.737 1.703 -15.640 1.00 80.00 204 TRP A O 1
ATOM 1629 N N . GLN A 1 205 ? -0.304 3.833 -15.076 1.00 75.62 205 GLN A N 1
ATOM 1630 C CA . GLN A 1 205 ? -1.065 3.790 -13.828 1.00 75.62 205 GLN A CA 1
ATOM 1631 C C . GLN A 1 205 ? -2.534 3.441 -14.096 1.00 75.62 205 GLN A C 1
ATOM 1633 O O . GLN A 1 205 ? -3.062 2.497 -13.512 1.00 75.62 205 GLN A O 1
ATOM 1638 N N . LEU A 1 206 ? -3.181 4.116 -15.049 1.00 76.06 206 LEU A N 1
ATOM 1639 C CA . LEU A 1 206 ? -4.571 3.833 -15.416 1.00 76.06 206 LEU A CA 1
ATOM 1640 C C . LEU A 1 206 ? -4.780 2.385 -15.885 1.00 76.06 206 LEU A C 1
ATOM 1642 O O . LEU A 1 206 ? -5.782 1.771 -15.514 1.00 76.06 206 LEU A O 1
ATOM 1646 N N . LEU A 1 207 ? -3.849 1.820 -16.661 1.00 78.06 207 LEU A N 1
ATOM 1647 C CA . LEU A 1 207 ? -3.911 0.428 -17.113 1.00 78.06 207 LEU A CA 1
ATOM 1648 C C . LEU A 1 207 ? -3.876 -0.553 -15.929 1.00 78.06 207 LEU A C 1
ATOM 1650 O O . LEU A 1 207 ? -4.689 -1.478 -15.873 1.00 78.06 207 LEU A O 1
ATOM 1654 N N . VAL A 1 208 ? -2.989 -0.322 -14.956 1.00 72.50 208 VAL A N 1
ATOM 1655 C CA . VAL A 1 208 ? -2.876 -1.149 -13.741 1.00 72.50 208 VAL A CA 1
ATOM 1656 C C . VAL A 1 208 ? -4.164 -1.107 -12.907 1.00 72.50 208 VAL A C 1
ATOM 1658 O O . VAL A 1 208 ? -4.580 -2.136 -12.367 1.00 72.50 208 VAL A O 1
ATOM 1661 N N . TYR A 1 209 ? -4.838 0.047 -12.823 1.00 67.75 209 TYR A N 1
ATOM 1662 C CA . TYR A 1 209 ? -6.044 0.198 -11.994 1.00 67.75 209 TYR A CA 1
ATOM 1663 C C . TYR A 1 209 ? -7.346 -0.220 -12.681 1.00 67.75 209 TYR A C 1
ATOM 1665 O O . TYR A 1 209 ? -8.223 -0.763 -12.007 1.00 67.75 209 TYR A O 1
ATOM 1673 N N . ARG A 1 210 ? -7.479 -0.058 -14.005 1.00 63.59 210 ARG A N 1
ATOM 1674 C CA . ARG A 1 210 ? -8.685 -0.481 -14.750 1.00 63.59 210 ARG A CA 1
ATOM 1675 C C . ARG A 1 210 ? -8.950 -1.984 -14.665 1.00 63.59 210 ARG A C 1
ATOM 1677 O O . ARG A 1 210 ? -10.101 -2.406 -14.711 1.00 63.59 210 ARG A O 1
ATOM 1684 N N . LEU A 1 211 ? -7.902 -2.788 -14.504 1.00 53.47 211 LEU A N 1
ATOM 1685 C CA . LEU A 1 211 ? -7.994 -4.249 -14.467 1.00 53.47 211 LEU A CA 1
ATOM 1686 C C . LEU A 1 211 ? -8.129 -4.819 -13.040 1.00 53.47 211 LEU A C 1
ATOM 1688 O O . LEU A 1 211 ? -8.247 -6.030 -12.865 1.00 53.47 211 LEU A O 1
ATOM 1692 N N . ARG A 1 212 ? -8.167 -3.969 -12.001 1.00 55.75 212 ARG A N 1
ATOM 1693 C CA . ARG A 1 212 ? -8.302 -4.365 -10.583 1.00 55.75 212 ARG A CA 1
ATOM 1694 C C . ARG A 1 212 ? -9.760 -4.424 -10.088 1.00 55.75 212 ARG A C 1
ATOM 1696 O O . ARG A 1 212 ? -10.030 -4.131 -8.925 1.00 55.75 212 ARG A O 1
ATOM 1703 N N . ASN A 1 213 ? -10.717 -4.842 -10.919 1.00 45.59 213 ASN A N 1
ATOM 1704 C CA . ASN A 1 213 ? -12.098 -5.036 -10.463 1.00 45.59 213 ASN A CA 1
ATOM 1705 C C . ASN A 1 213 ? -12.219 -6.337 -9.653 1.00 45.59 213 ASN A C 1
ATOM 1707 O O . ASN A 1 213 ? -12.399 -7.422 -10.206 1.00 45.59 213 ASN A O 1
ATOM 1711 N N . ARG A 1 214 ? -12.068 -6.244 -8.331 1.00 51.38 214 ARG A N 1
ATOM 1712 C CA . ARG A 1 214 ? -12.053 -7.412 -7.452 1.00 51.38 214 ARG A CA 1
ATOM 1713 C C . ARG A 1 214 ? -13.382 -7.518 -6.706 1.00 51.38 214 ARG A C 1
ATOM 1715 O O . ARG A 1 214 ? -13.628 -6.807 -5.740 1.00 51.38 214 ARG A O 1
ATOM 1722 N N . LYS A 1 215 ? -14.252 -8.438 -7.131 1.00 49.16 215 LYS A N 1
ATOM 1723 C CA . LYS A 1 215 ? -15.137 -9.101 -6.161 1.00 49.16 215 LYS A CA 1
ATOM 1724 C C . LYS A 1 215 ? -14.230 -9.988 -5.296 1.00 49.16 215 LYS A C 1
ATOM 1726 O O . LYS A 1 215 ? -13.197 -10.449 -5.783 1.00 49.16 215 LYS A O 1
ATOM 1731 N N . THR A 1 216 ? -14.566 -10.223 -4.034 1.00 50.31 216 THR A N 1
ATOM 1732 C CA . THR A 1 216 ? -13.946 -11.265 -3.193 1.00 50.31 216 THR A CA 1
ATOM 1733 C C . THR A 1 216 ? -14.321 -12.634 -3.766 1.00 50.31 216 THR A C 1
ATOM 1735 O O . THR A 1 216 ? -15.151 -13.372 -3.254 1.00 50.31 216 THR A O 1
ATOM 1738 N N . VAL A 1 217 ? -13.755 -12.917 -4.937 1.00 50.62 217 VAL A N 1
ATOM 1739 C CA . VAL A 1 217 ? -14.072 -14.034 -5.819 1.00 50.62 217 VAL A CA 1
ATOM 1740 C C . VAL A 1 217 ? -13.672 -15.346 -5.155 1.00 50.62 217 VAL A C 1
ATOM 1742 O O . VAL A 1 217 ? -14.384 -16.328 -5.292 1.00 50.62 217 VAL A O 1
ATOM 1745 N N . HIS A 1 218 ? -12.600 -15.344 -4.362 1.00 48.81 218 HIS A N 1
ATOM 1746 C CA . HIS A 1 218 ? -12.023 -16.544 -3.760 1.00 48.81 218 HIS A CA 1
ATOM 1747 C C . HIS A 1 218 ? -12.989 -17.320 -2.849 1.00 48.81 218 HIS A C 1
ATOM 1749 O O . HIS A 1 218 ? -12.971 -18.546 -2.878 1.00 48.81 218 HIS A O 1
ATOM 1755 N N . LEU A 1 219 ? -13.878 -16.637 -2.116 1.00 53.81 219 LEU A N 1
ATOM 1756 C CA . LEU A 1 219 ? -14.912 -17.299 -1.305 1.00 53.81 219 LEU A CA 1
ATOM 1757 C C . LEU A 1 219 ? -16.074 -17.842 -2.149 1.00 53.81 219 LEU A C 1
ATOM 1759 O O . LEU A 1 219 ? -16.767 -18.757 -1.722 1.00 53.81 219 LEU A O 1
ATOM 1763 N N . VAL A 1 220 ? -16.292 -17.280 -3.340 1.00 61.44 220 VAL A N 1
ATOM 1764 C CA . VAL A 1 220 ? -17.453 -17.580 -4.192 1.00 61.44 220 VAL A CA 1
ATOM 1765 C C . VAL A 1 220 ? -17.133 -18.639 -5.250 1.00 61.44 220 VAL A C 1
ATOM 1767 O O . VAL A 1 220 ? -18.003 -19.432 -5.590 1.00 61.44 220 VAL A O 1
ATOM 1770 N N . ILE A 1 221 ? -15.901 -18.675 -5.775 1.00 70.12 221 ILE A N 1
ATOM 1771 C CA . ILE A 1 221 ? -15.509 -19.577 -6.878 1.00 70.12 221 ILE A CA 1
ATOM 1772 C C . ILE A 1 221 ? -14.675 -20.783 -6.424 1.00 70.12 221 ILE A C 1
ATOM 1774 O O . ILE A 1 221 ? -14.354 -21.647 -7.237 1.00 70.12 221 ILE A O 1
ATOM 1778 N N . GLY A 1 222 ? -14.325 -20.849 -5.138 1.00 74.88 222 GLY A N 1
ATOM 1779 C CA . GLY A 1 222 ? -13.477 -21.895 -4.570 1.00 74.88 222 GLY A CA 1
ATOM 1780 C C . GLY A 1 222 ? -11.981 -21.707 -4.853 1.00 74.88 222 GLY A C 1
ATOM 1781 O O . GLY A 1 222 ? -11.573 -21.001 -5.778 1.00 74.88 222 GLY A O 1
ATOM 1782 N N . ASP A 1 223 ? -11.148 -22.368 -4.043 1.00 75.06 223 ASP A N 1
ATOM 1783 C CA . ASP A 1 223 ? -9.683 -22.217 -4.037 1.00 75.06 223 ASP A CA 1
ATOM 1784 C C . ASP A 1 223 ? -9.046 -22.480 -5.412 1.00 75.06 223 ASP A C 1
ATOM 1786 O O . ASP A 1 223 ? -8.286 -21.658 -5.926 1.00 75.06 223 ASP A O 1
ATOM 1790 N N . ARG A 1 224 ? -9.425 -23.583 -6.068 1.00 80.81 224 ARG A N 1
ATOM 1791 C CA . ARG A 1 224 ? -8.851 -23.969 -7.364 1.00 80.81 224 ARG A CA 1
ATOM 1792 C C . ARG A 1 224 ? -9.100 -22.917 -8.439 1.00 80.81 224 ARG A C 1
ATOM 1794 O O . ARG A 1 224 ? -8.176 -22.534 -9.154 1.00 80.81 224 ARG A O 1
ATOM 1801 N N . ALA A 1 225 ? -10.337 -22.443 -8.560 1.00 79.44 225 ALA A N 1
ATOM 1802 C CA . ALA A 1 225 ? -10.667 -21.433 -9.554 1.00 79.44 225 ALA A CA 1
ATOM 1803 C C . ALA A 1 225 ? -10.008 -20.088 -9.200 1.00 79.44 225 ALA A C 1
ATOM 1805 O O . ALA A 1 225 ? -9.493 -19.416 -10.091 1.00 79.44 225 ALA A O 1
ATOM 1806 N N . ALA A 1 226 ? -9.905 -19.735 -7.912 1.00 77.00 226 ALA A N 1
ATOM 1807 C CA . ALA A 1 226 ? -9.171 -18.551 -7.463 1.00 77.00 226 ALA A CA 1
ATOM 1808 C C . ALA A 1 226 ? -7.688 -18.594 -7.876 1.00 77.00 226 ALA A C 1
ATOM 1810 O O . ALA A 1 226 ? -7.181 -17.625 -8.445 1.00 77.00 226 ALA A O 1
ATOM 1811 N N . ARG A 1 227 ? -7.004 -19.727 -7.696 1.00 82.75 227 ARG A N 1
ATOM 1812 C CA . ARG A 1 227 ? -5.611 -19.917 -8.142 1.00 82.75 227 ARG A CA 1
ATOM 1813 C C . ARG A 1 227 ? -5.453 -19.752 -9.651 1.00 82.75 227 ARG A C 1
ATOM 1815 O O . ARG A 1 227 ? -4.530 -19.073 -10.096 1.00 82.75 227 ARG A O 1
ATOM 1822 N N . TRP A 1 228 ? -6.387 -20.282 -10.440 1.00 85.31 228 TRP A N 1
ATOM 1823 C CA . TRP A 1 228 ? -6.396 -20.068 -11.890 1.00 85.31 228 TRP A CA 1
ATOM 1824 C C . TRP A 1 228 ? -6.600 -18.602 -12.272 1.00 85.31 228 TRP A C 1
ATOM 1826 O O . TRP A 1 228 ? -5.914 -18.120 -13.171 1.00 85.31 228 TRP A O 1
ATOM 1836 N N . THR A 1 229 ? -7.453 -17.851 -11.564 1.00 79.94 229 THR A N 1
ATOM 1837 C CA . THR A 1 229 ? -7.577 -16.405 -11.826 1.00 79.94 229 THR A CA 1
ATOM 1838 C C . THR A 1 229 ? -6.263 -15.660 -11.585 1.00 79.94 229 THR A C 1
ATOM 1840 O O . THR A 1 229 ? -5.915 -14.770 -12.364 1.00 79.94 229 THR A O 1
ATOM 1843 N N . ILE A 1 230 ? -5.491 -16.052 -10.564 1.00 80.31 230 ILE A N 1
ATOM 1844 C CA . ILE A 1 230 ? -4.157 -15.498 -10.302 1.00 80.31 230 ILE A CA 1
ATOM 1845 C C . ILE A 1 230 ? -3.205 -15.872 -11.441 1.00 80.31 230 ILE A C 1
ATOM 1847 O O . ILE A 1 230 ? -2.569 -14.984 -12.006 1.00 80.31 230 ILE A O 1
ATOM 1851 N N . ALA A 1 231 ? -3.146 -17.151 -11.822 1.00 86.44 231 ALA A N 1
ATOM 1852 C CA . ALA A 1 231 ? -2.245 -17.633 -12.866 1.00 86.44 231 ALA A CA 1
ATOM 1853 C C . ALA A 1 231 ? -2.492 -16.952 -14.223 1.00 86.44 231 ALA A C 1
ATOM 1855 O O . ALA A 1 231 ? -1.548 -16.492 -14.869 1.00 86.44 231 ALA A O 1
ATOM 1856 N N . VAL A 1 232 ? -3.759 -16.816 -14.624 1.00 86.88 232 VAL A N 1
ATOM 1857 C CA . VAL A 1 232 ? -4.160 -16.099 -15.846 1.00 86.88 232 VAL A CA 1
ATOM 1858 C C . VAL A 1 232 ? -3.765 -14.627 -15.766 1.00 86.88 232 VAL A C 1
ATOM 1860 O O . VAL A 1 232 ? -3.192 -14.087 -16.711 1.00 86.88 232 VAL A O 1
ATOM 1863 N N . THR A 1 233 ? -4.009 -13.980 -14.624 1.00 81.88 233 THR A N 1
ATOM 1864 C CA . THR A 1 233 ? -3.654 -12.568 -14.426 1.00 81.88 233 THR A CA 1
ATOM 1865 C C . THR A 1 233 ? -2.144 -12.355 -14.532 1.00 81.88 233 THR A C 1
ATOM 1867 O O . THR A 1 233 ? -1.697 -11.431 -15.206 1.00 81.88 233 THR A O 1
ATOM 1870 N N . VAL A 1 234 ? -1.342 -13.216 -13.906 1.00 85.06 234 VAL A N 1
ATOM 1871 C CA . VAL A 1 234 ? 0.125 -13.131 -13.962 1.00 85.06 234 VAL A CA 1
ATOM 1872 C C . VAL A 1 234 ? 0.615 -13.371 -15.390 1.00 85.06 234 VAL A C 1
ATOM 1874 O O . VAL A 1 234 ? 1.412 -12.581 -15.887 1.00 85.06 234 VAL A O 1
ATOM 1877 N N . SER A 1 235 ? 0.072 -14.379 -16.083 1.00 89.38 235 SER A N 1
ATOM 1878 C CA . SER A 1 235 ? 0.402 -14.693 -17.485 1.00 89.38 235 SER A CA 1
ATOM 1879 C C . SER A 1 235 ? 0.114 -13.526 -18.434 1.00 89.38 235 SER A C 1
ATOM 1881 O O . SER A 1 235 ? 0.891 -13.238 -19.341 1.00 89.38 235 SER A O 1
ATOM 1883 N N . PHE A 1 236 ? -0.986 -12.810 -18.206 1.00 88.00 236 PHE A N 1
ATOM 1884 C CA . PHE A 1 236 ? -1.294 -11.589 -18.942 1.00 88.00 236 PHE A CA 1
ATOM 1885 C C . PHE A 1 236 ? -0.235 -10.502 -18.692 1.00 88.00 236 PHE A C 1
ATOM 1887 O O . PHE A 1 236 ? 0.291 -9.910 -19.637 1.00 88.00 236 PHE A O 1
ATOM 1894 N N . TRP A 1 237 ? 0.129 -10.258 -17.429 1.00 85.31 237 TRP A N 1
ATOM 1895 C CA . TRP A 1 237 ? 1.038 -9.167 -17.070 1.00 85.31 237 TRP A CA 1
ATOM 1896 C C . TRP A 1 237 ? 2.499 -9.401 -17.460 1.00 85.31 237 TRP A C 1
ATOM 1898 O O . TRP A 1 237 ? 3.169 -8.426 -17.801 1.00 85.31 237 TRP A O 1
ATOM 1908 N N . ILE A 1 238 ? 2.984 -10.649 -17.494 1.00 90.25 238 ILE A N 1
ATOM 1909 C CA . ILE A 1 238 ? 4.349 -10.947 -17.969 1.00 90.25 238 ILE A CA 1
ATOM 1910 C C . ILE A 1 238 ? 4.547 -10.620 -19.458 1.00 90.25 238 ILE A C 1
ATOM 1912 O O . ILE A 1 238 ? 5.675 -10.392 -19.879 1.00 90.25 238 ILE A O 1
ATOM 1916 N N . ILE A 1 239 ? 3.466 -10.550 -20.248 1.00 87.88 239 ILE A N 1
ATOM 1917 C CA . ILE A 1 239 ? 3.504 -10.175 -21.671 1.00 87.88 239 ILE A CA 1
ATOM 1918 C C . ILE A 1 239 ? 3.193 -8.685 -21.847 1.00 87.88 239 ILE A C 1
ATOM 1920 O O . ILE A 1 239 ? 3.900 -7.969 -22.557 1.00 87.88 239 ILE A O 1
ATOM 1924 N N . VAL A 1 240 ? 2.121 -8.201 -21.214 1.00 87.38 240 VAL A N 1
ATOM 1925 C CA . VAL A 1 240 ? 1.611 -6.842 -21.443 1.00 87.38 240 VAL A CA 1
ATOM 1926 C C . VAL A 1 240 ? 2.527 -5.774 -20.857 1.00 87.38 240 VAL A C 1
ATOM 1928 O O . VAL A 1 240 ? 2.703 -4.736 -21.494 1.00 87.38 240 VAL A O 1
ATOM 1931 N N . ALA A 1 241 ? 3.141 -6.009 -19.691 1.00 85.81 241 ALA A N 1
ATOM 1932 C CA . ALA A 1 241 ? 3.996 -5.003 -19.065 1.00 85.81 241 ALA A CA 1
ATOM 1933 C C . ALA A 1 241 ? 5.261 -4.700 -19.897 1.00 85.81 241 ALA A C 1
ATOM 1935 O O . ALA A 1 241 ? 5.438 -3.533 -20.254 1.00 85.81 241 ALA A O 1
ATOM 1936 N N . PRO A 1 242 ? 6.095 -5.682 -20.303 1.00 87.44 242 PRO A N 1
ATOM 1937 C CA . PRO A 1 242 ? 7.271 -5.387 -21.129 1.00 87.44 242 PRO A CA 1
ATOM 1938 C C . PRO A 1 242 ? 6.892 -4.823 -22.506 1.00 87.44 242 PRO A C 1
ATOM 1940 O O . PRO A 1 242 ? 7.558 -3.925 -23.022 1.00 87.44 242 PRO A O 1
ATOM 1943 N N . ARG A 1 243 ? 5.766 -5.274 -23.085 1.00 87.69 243 ARG A N 1
ATOM 1944 C CA . ARG A 1 243 ? 5.260 -4.749 -24.362 1.00 87.69 243 ARG A CA 1
ATOM 1945 C C . ARG A 1 243 ? 4.860 -3.278 -24.275 1.00 87.69 243 ARG A C 1
ATOM 1947 O O . ARG A 1 243 ? 5.217 -2.506 -25.161 1.00 87.69 243 ARG A O 1
ATOM 1954 N N . PHE A 1 244 ? 4.145 -2.878 -23.222 1.00 86.06 244 PHE A N 1
ATOM 1955 C CA . PHE A 1 244 ? 3.748 -1.483 -22.997 1.00 86.06 244 PHE A CA 1
ATOM 1956 C C . PHE A 1 244 ? 4.966 -0.551 -22.890 1.00 86.06 244 PHE A C 1
ATOM 1958 O O . PHE A 1 244 ? 4.966 0.571 -23.406 1.00 86.06 244 PHE A O 1
ATOM 1965 N N . TRP A 1 245 ? 6.029 -1.031 -22.245 1.00 84.44 245 TRP A N 1
ATOM 1966 C CA . TRP A 1 245 ? 7.268 -0.278 -22.072 1.00 84.44 245 TRP A CA 1
ATOM 1967 C C . TRP A 1 245 ? 8.217 -0.351 -23.267 1.00 84.44 245 TRP A C 1
ATOM 1969 O O . TRP A 1 245 ? 9.236 0.334 -23.245 1.00 84.44 245 TRP A O 1
ATOM 1979 N N . SER A 1 246 ? 7.858 -1.083 -24.328 1.00 85.94 246 SER A N 1
ATOM 1980 C CA . SER A 1 246 ? 8.716 -1.307 -25.499 1.00 85.94 246 SER A CA 1
ATOM 1981 C C . SER A 1 246 ? 10.075 -1.903 -25.110 1.00 85.94 246 SER A C 1
ATOM 1983 O O . SER A 1 246 ? 11.105 -1.521 -25.656 1.00 85.94 246 SER A O 1
ATOM 1985 N N . SER A 1 247 ? 10.070 -2.803 -24.124 1.00 85.50 247 SER A N 1
ATOM 1986 C CA . SER A 1 247 ? 11.276 -3.421 -23.582 1.00 85.50 247 SER A CA 1
ATOM 1987 C C . SER A 1 247 ? 11.967 -4.347 -24.585 1.00 85.50 247 SER A C 1
ATOM 1989 O O . SER A 1 247 ? 11.327 -4.929 -25.464 1.00 85.50 247 SER A O 1
ATOM 1991 N N . ASP A 1 248 ? 13.276 -4.509 -24.411 1.00 86.94 248 ASP A N 1
ATOM 1992 C CA . ASP A 1 248 ? 14.095 -5.496 -25.108 1.00 86.94 248 ASP A CA 1
ATOM 1993 C C . ASP A 1 248 ? 13.928 -6.901 -24.500 1.00 86.94 248 ASP A C 1
ATOM 1995 O O . ASP A 1 248 ? 13.183 -7.099 -23.538 1.00 86.94 248 ASP A O 1
ATOM 1999 N N . LEU A 1 249 ? 14.633 -7.898 -25.046 1.00 86.12 249 LEU A N 1
ATOM 2000 C CA . LEU A 1 249 ? 14.537 -9.289 -24.590 1.00 86.12 249 LEU A CA 1
ATOM 2001 C C . LEU A 1 249 ? 14.821 -9.439 -23.085 1.00 86.12 249 LEU A C 1
ATOM 2003 O O . LEU A 1 249 ? 14.130 -10.196 -22.403 1.00 86.12 249 LEU A O 1
ATOM 2007 N N . ALA A 1 250 ? 15.786 -8.685 -22.551 1.00 83.38 250 ALA A N 1
ATOM 2008 C CA . ALA A 1 250 ? 16.108 -8.696 -21.127 1.00 83.38 250 ALA A CA 1
ATOM 2009 C C . ALA A 1 250 ? 14.924 -8.225 -20.267 1.00 83.38 250 ALA A C 1
ATOM 2011 O O . ALA A 1 250 ? 14.623 -8.841 -19.240 1.00 83.38 250 ALA A O 1
ATOM 2012 N N . GLY A 1 251 ? 14.191 -7.203 -20.721 1.00 82.62 251 GLY A N 1
ATOM 2013 C CA . GLY A 1 251 ? 12.971 -6.743 -20.060 1.00 82.62 251 GLY A CA 1
ATOM 2014 C C . GLY A 1 251 ? 11.809 -7.746 -20.074 1.00 82.62 251 GLY A C 1
ATOM 2015 O O . GLY A 1 251 ? 10.924 -7.638 -19.226 1.00 82.62 251 GLY A O 1
ATOM 2016 N N . TYR A 1 252 ? 11.817 -8.752 -20.960 1.00 89.75 252 TYR A N 1
ATOM 2017 C CA . TYR A 1 252 ? 10.871 -9.880 -20.908 1.00 89.75 252 TYR A CA 1
ATOM 2018 C C . TYR A 1 252 ? 11.350 -11.020 -20.000 1.00 89.75 252 TYR A C 1
ATOM 2020 O O . TYR A 1 252 ? 10.527 -11.645 -19.330 1.00 89.75 252 TYR A O 1
ATOM 2028 N N . LEU A 1 253 ? 12.659 -11.292 -19.949 1.00 90.31 253 LEU A N 1
ATOM 2029 C CA . LEU A 1 253 ? 13.214 -12.448 -19.233 1.00 90.31 253 LEU A CA 1
ATOM 2030 C C . LEU A 1 253 ? 12.903 -12.425 -17.734 1.00 90.31 253 LEU A C 1
ATOM 2032 O O . LEU A 1 253 ? 12.424 -13.421 -17.191 1.00 90.31 253 LEU A O 1
ATOM 2036 N N . VAL A 1 254 ? 13.142 -11.298 -17.057 1.00 85.69 254 VAL A N 1
ATOM 2037 C CA . VAL A 1 254 ? 12.966 -11.218 -15.596 1.00 85.69 254 VAL A CA 1
ATOM 2038 C C . VAL A 1 254 ? 11.494 -11.385 -15.183 1.00 85.69 254 VAL A C 1
ATOM 2040 O O . VAL A 1 254 ? 11.221 -12.265 -14.359 1.00 85.69 254 VAL A O 1
ATOM 2043 N N . PRO A 1 255 ? 10.519 -10.638 -15.749 1.00 87.12 255 PRO A N 1
ATOM 2044 C CA . PRO A 1 255 ? 9.105 -10.853 -15.444 1.00 87.12 255 PRO A CA 1
ATOM 2045 C C . PRO A 1 255 ? 8.630 -12.262 -15.793 1.00 87.12 255 PRO A C 1
ATOM 2047 O O . PRO A 1 255 ? 7.852 -12.835 -15.033 1.00 87.12 255 PRO A O 1
ATOM 2050 N N . PHE A 1 256 ? 9.113 -12.837 -16.900 1.00 91.06 256 PHE A N 1
ATOM 2051 C CA . PHE A 1 256 ? 8.753 -14.191 -17.304 1.00 91.06 256 PHE A CA 1
ATOM 2052 C C . PHE A 1 256 ? 9.224 -15.234 -16.286 1.00 91.06 256 PHE A C 1
ATOM 2054 O O . PHE A 1 256 ? 8.410 -16.030 -15.833 1.00 91.06 256 PHE A O 1
ATOM 2061 N N . ILE A 1 257 ? 10.496 -15.207 -15.868 1.00 90.81 257 ILE A N 1
ATOM 2062 C CA . ILE A 1 257 ? 11.042 -16.170 -14.895 1.00 90.81 257 ILE A CA 1
ATOM 2063 C C . ILE A 1 257 ? 10.303 -16.061 -13.557 1.00 90.81 257 ILE A C 1
ATOM 2065 O O . ILE A 1 257 ? 9.810 -17.061 -13.034 1.00 90.81 257 ILE A O 1
ATOM 2069 N N . VAL A 1 258 ? 10.179 -14.844 -13.018 1.00 87.62 258 VAL A N 1
ATOM 2070 C CA . VAL A 1 258 ? 9.513 -14.614 -11.726 1.00 87.62 258 VAL A CA 1
ATOM 2071 C C . VAL A 1 258 ? 8.033 -14.993 -11.801 1.00 87.62 258 VAL A C 1
ATOM 2073 O O . VAL A 1 258 ? 7.525 -15.687 -10.920 1.00 87.62 258 VAL A O 1
ATOM 2076 N N . GLY A 1 259 ? 7.342 -14.582 -12.866 1.00 87.62 259 GLY A N 1
ATOM 2077 C CA . GLY A 1 259 ? 5.932 -14.888 -13.076 1.00 87.62 259 GLY A CA 1
ATOM 2078 C C . GLY A 1 259 ? 5.677 -16.376 -13.295 1.00 87.62 259 GLY A C 1
ATOM 2079 O O . GLY A 1 259 ? 4.722 -16.908 -12.737 1.00 87.62 259 GLY A O 1
ATOM 2080 N N . PHE A 1 260 ? 6.547 -17.072 -14.028 1.00 91.19 260 PHE A N 1
ATOM 2081 C CA . PHE A 1 260 ? 6.447 -18.512 -14.250 1.00 91.19 260 PHE A CA 1
ATOM 2082 C C . PHE A 1 260 ? 6.627 -19.298 -12.949 1.00 91.19 260 PHE A C 1
ATOM 2084 O O . PHE A 1 260 ? 5.782 -20.130 -12.622 1.00 91.19 260 PHE A O 1
ATOM 2091 N N . ILE A 1 261 ? 7.663 -18.983 -12.159 1.00 89.81 261 ILE A N 1
ATOM 2092 C CA . ILE A 1 261 ? 7.868 -19.582 -10.828 1.00 89.81 261 ILE A CA 1
ATOM 2093 C C . ILE A 1 261 ? 6.630 -19.361 -9.954 1.00 89.81 261 ILE A C 1
ATOM 2095 O O . ILE A 1 261 ? 6.158 -20.287 -9.290 1.00 89.81 261 ILE A O 1
ATOM 2099 N N . PHE A 1 262 ? 6.080 -18.145 -9.977 1.00 85.19 262 PHE A N 1
ATOM 2100 C CA . PHE A 1 262 ? 4.895 -17.803 -9.206 1.00 85.19 262 PHE A CA 1
ATOM 2101 C C . PHE A 1 262 ? 3.655 -18.591 -9.657 1.00 85.19 262 PHE A C 1
ATOM 2103 O O . PHE A 1 262 ? 2.980 -19.178 -8.816 1.00 85.19 262 PHE A O 1
ATOM 2110 N N . ILE A 1 263 ? 3.395 -18.690 -10.966 1.00 89.62 263 ILE A N 1
ATOM 2111 C CA . ILE A 1 263 ? 2.285 -19.475 -11.533 1.00 89.62 263 ILE A CA 1
ATOM 2112 C C . ILE A 1 263 ? 2.400 -20.949 -11.141 1.00 89.62 263 ILE A C 1
ATOM 2114 O O . ILE A 1 263 ? 1.433 -21.523 -10.635 1.00 89.62 263 ILE A O 1
ATOM 2118 N N . VAL A 1 264 ? 3.574 -21.557 -11.344 1.00 89.06 264 VAL A N 1
ATOM 2119 C CA . VAL A 1 264 ? 3.815 -22.966 -11.008 1.00 89.06 264 VAL A CA 1
ATOM 2120 C C . VAL A 1 264 ? 3.561 -23.193 -9.520 1.00 89.06 264 VAL A C 1
ATOM 2122 O O . VAL A 1 264 ? 2.811 -24.090 -9.143 1.00 89.06 264 VAL A O 1
ATOM 2125 N N . ARG A 1 265 ? 4.101 -22.334 -8.654 1.00 83.62 265 ARG A N 1
ATOM 2126 C CA . ARG A 1 265 ? 3.870 -22.448 -7.214 1.00 83.62 265 ARG A CA 1
ATOM 2127 C C . ARG A 1 265 ? 2.392 -22.303 -6.855 1.00 83.62 265 ARG A C 1
ATOM 2129 O O . ARG A 1 265 ? 1.874 -23.145 -6.133 1.00 83.62 265 ARG A O 1
ATOM 2136 N N . THR A 1 266 ? 1.704 -21.287 -7.373 1.00 83.75 266 THR A N 1
ATOM 2137 C CA . THR A 1 266 ? 0.283 -21.049 -7.080 1.00 83.75 266 THR A CA 1
ATOM 2138 C C . THR A 1 266 ? -0.604 -22.215 -7.517 1.00 83.75 266 THR A C 1
ATOM 2140 O O . THR A 1 266 ? -1.553 -22.532 -6.802 1.00 83.75 266 THR A O 1
ATOM 2143 N N . LEU A 1 267 ? -0.313 -22.864 -8.649 1.00 87.25 267 LEU A N 1
ATOM 2144 C CA . LEU A 1 267 ? -1.134 -23.959 -9.179 1.00 87.25 267 LEU A CA 1
ATOM 2145 C C . 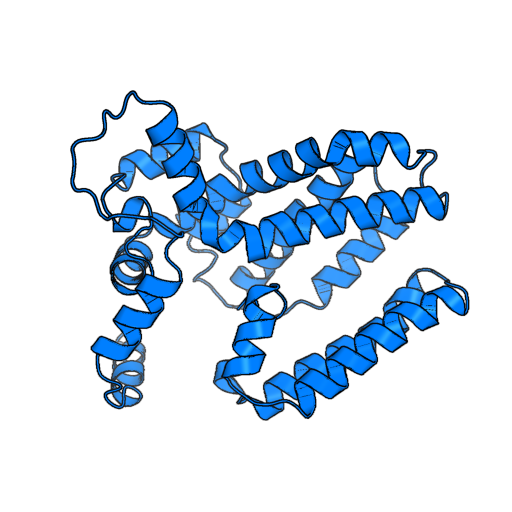LEU A 1 267 ? -0.804 -25.333 -8.580 1.00 87.25 267 LEU A C 1
ATOM 2147 O O . LEU A 1 267 ? -1.715 -26.146 -8.434 1.00 87.25 267 LEU A O 1
ATOM 2151 N N . PHE A 1 268 ? 0.462 -25.598 -8.244 1.00 83.75 268 PHE A N 1
ATOM 2152 C CA . PHE A 1 268 ? 0.925 -26.941 -7.870 1.00 83.75 268 PHE A CA 1
ATOM 2153 C C . PHE A 1 268 ? 1.306 -27.093 -6.392 1.00 83.75 268 PHE A C 1
ATOM 2155 O O . PHE A 1 268 ? 1.345 -28.216 -5.894 1.00 83.75 268 PHE A O 1
ATOM 2162 N N . ILE A 1 269 ? 1.551 -25.999 -5.664 1.00 78.88 269 ILE A N 1
ATOM 2163 C CA . ILE A 1 269 ? 1.841 -26.029 -4.224 1.00 78.88 269 ILE A CA 1
ATOM 2164 C C . ILE A 1 269 ? 0.617 -25.477 -3.486 1.00 78.88 269 ILE A C 1
ATOM 2166 O O . ILE A 1 269 ? 0.434 -24.269 -3.361 1.00 78.88 269 ILE A O 1
ATOM 2170 N N . THR A 1 270 ? -0.246 -26.382 -3.021 1.00 66.94 270 THR A N 1
ATOM 2171 C CA . THR A 1 270 ? -1.574 -26.058 -2.460 1.00 66.94 270 THR A CA 1
ATOM 2172 C C . THR A 1 270 ? -1.683 -26.328 -0.961 1.00 66.94 270 THR A C 1
ATOM 2174 O O . THR A 1 270 ? -2.765 -26.631 -0.458 1.00 66.94 270 THR A O 1
ATOM 2177 N N . ASN A 1 271 ? -0.565 -26.306 -0.233 1.00 73.62 271 ASN A N 1
ATOM 2178 C CA . ASN A 1 271 ? -0.585 -26.596 1.195 1.00 73.62 271 ASN A CA 1
ATOM 2179 C C . ASN A 1 271 ? -0.758 -25.304 2.023 1.00 73.62 271 ASN A C 1
ATOM 2181 O O . ASN A 1 271 ? -0.138 -24.273 1.760 1.00 73.62 271 ASN A O 1
ATOM 2185 N N . VAL A 1 272 ? -1.596 -25.380 3.061 1.00 63.41 272 VAL A N 1
ATOM 2186 C CA . VAL A 1 272 ? -1.992 -24.225 3.889 1.00 63.41 272 VAL A CA 1
ATOM 2187 C C . VAL A 1 272 ? -0.810 -23.619 4.660 1.00 63.41 272 VAL A C 1
ATOM 2189 O O . VAL A 1 272 ? -0.810 -22.424 4.957 1.00 63.41 272 VAL A O 1
ATOM 2192 N N . ALA A 1 273 ? 0.198 -24.420 5.013 1.00 62.66 273 ALA A N 1
ATOM 2193 C CA . ALA A 1 273 ? 1.380 -23.943 5.731 1.00 62.66 273 ALA A CA 1
ATOM 2194 C C . ALA A 1 273 ? 2.281 -23.065 4.838 1.00 62.66 273 ALA A C 1
ATOM 2196 O O . ALA A 1 273 ? 2.757 -22.020 5.279 1.00 62.66 273 ALA A O 1
ATOM 2197 N N . GLU A 1 274 ? 2.447 -23.447 3.575 1.00 62.28 274 GLU A N 1
ATOM 2198 C CA . GLU A 1 274 ? 3.221 -22.752 2.544 1.00 62.28 274 GLU A CA 1
ATOM 2199 C C . GLU A 1 274 ? 2.480 -21.523 2.013 1.00 62.28 274 GLU A C 1
ATOM 2201 O O . GLU A 1 274 ? 3.098 -20.478 1.803 1.00 62.28 274 GLU A O 1
ATOM 2206 N N . ASP A 1 275 ? 1.152 -21.590 1.879 1.00 61.91 275 ASP A N 1
ATOM 2207 C CA . ASP A 1 275 ? 0.337 -20.422 1.523 1.00 61.91 275 ASP A CA 1
ATOM 2208 C C . ASP A 1 275 ? 0.426 -19.332 2.605 1.00 61.91 275 ASP A C 1
ATOM 2210 O O . ASP A 1 275 ? 0.554 -18.143 2.298 1.00 61.91 275 ASP A O 1
ATOM 2214 N N . LYS A 1 276 ? 0.461 -19.731 3.886 1.00 58.03 276 LYS A N 1
ATOM 2215 C CA . LYS A 1 276 ? 0.727 -18.818 5.013 1.00 58.03 276 LYS A CA 1
ATOM 2216 C C . LYS A 1 276 ? 2.153 -18.265 5.011 1.00 58.03 276 LYS A C 1
ATOM 2218 O O . LYS A 1 276 ? 2.393 -17.175 5.523 1.00 58.03 276 LYS A O 1
ATOM 2223 N N . LEU A 1 277 ? 3.113 -18.994 4.452 1.00 58.59 277 LEU A N 1
ATOM 2224 C CA . LEU A 1 277 ? 4.485 -18.517 4.280 1.00 58.59 277 LEU A CA 1
ATOM 2225 C C . LEU A 1 277 ? 4.543 -17.415 3.213 1.00 58.59 277 LEU A C 1
ATOM 2227 O O . LEU A 1 277 ? 5.173 -16.387 3.438 1.00 58.59 277 LEU A O 1
ATOM 2231 N N . LEU A 1 278 ? 3.802 -17.560 2.112 1.00 52.94 278 LEU A N 1
ATOM 2232 C CA . LEU A 1 278 ? 3.647 -16.517 1.089 1.00 52.94 278 LEU A CA 1
ATOM 2233 C C . LEU A 1 278 ? 2.843 -15.297 1.569 1.00 52.94 278 LEU A C 1
ATOM 2235 O O . LEU A 1 278 ? 3.172 -14.167 1.198 1.00 52.94 278 LEU A O 1
ATOM 2239 N N . SER A 1 279 ? 1.813 -15.484 2.403 1.00 50.16 279 SER A N 1
ATOM 2240 C CA . SER A 1 279 ? 1.052 -14.357 2.965 1.00 50.16 279 SER A CA 1
ATOM 2241 C C . SER A 1 279 ? 1.909 -13.477 3.883 1.00 50.16 279 SER A C 1
ATOM 2243 O O . SER A 1 279 ? 1.746 -12.256 3.893 1.00 50.16 279 SER A O 1
ATOM 2245 N N . ARG A 1 280 ? 2.911 -14.051 4.568 1.00 47.97 280 ARG A N 1
ATOM 2246 C CA . ARG A 1 280 ? 3.894 -13.295 5.371 1.00 47.97 280 ARG A CA 1
ATOM 2247 C C . ARG A 1 280 ? 4.746 -12.330 4.547 1.00 47.97 280 ARG A C 1
ATOM 2249 O O . ARG A 1 280 ? 5.162 -11.307 5.087 1.00 47.97 280 ARG A O 1
ATOM 2256 N N . PHE A 1 281 ? 4.956 -12.616 3.261 1.00 45.66 281 PHE A N 1
ATOM 2257 C CA . PHE A 1 281 ? 5.638 -11.732 2.310 1.00 45.66 281 PHE A CA 1
ATOM 2258 C C . PHE A 1 281 ? 4.683 -10.760 1.591 1.00 45.66 281 PHE A C 1
ATOM 2260 O O . PHE A 1 281 ? 5.092 -10.074 0.660 1.00 45.66 281 PHE A O 1
ATOM 2267 N N . GLY A 1 282 ? 3.408 -10.690 1.998 1.00 40.38 282 GLY A N 1
ATOM 2268 C CA . GLY A 1 282 ? 2.414 -9.783 1.412 1.00 40.38 282 GLY A CA 1
ATOM 2269 C C . GLY A 1 282 ? 1.898 -10.209 0.033 1.00 40.38 282 GLY A C 1
ATOM 2270 O O . GLY A 1 282 ? 1.196 -9.442 -0.621 1.00 40.38 282 GLY A O 1
ATOM 2271 N N . ILE A 1 283 ? 2.221 -11.426 -0.417 1.00 41.53 283 ILE A N 1
ATOM 2272 C CA . ILE A 1 283 ? 1.844 -11.932 -1.746 1.00 41.53 283 ILE A CA 1
ATOM 2273 C C . ILE A 1 283 ? 0.391 -12.440 -1.754 1.00 41.53 283 ILE A C 1
ATOM 2275 O O . ILE A 1 283 ? -0.328 -12.277 -2.739 1.00 41.53 283 ILE A O 1
ATOM 2279 N N . TYR A 1 284 ? -0.076 -12.945 -0.610 1.00 36.03 284 TYR A N 1
ATOM 2280 C CA . TYR A 1 284 ? -1.492 -13.172 -0.316 1.00 36.03 284 TYR A CA 1
ATOM 2281 C C . TYR A 1 284 ? -1.943 -12.195 0.773 1.00 36.03 284 TYR A C 1
ATOM 2283 O O . TYR A 1 284 ? -2.123 -12.566 1.928 1.00 36.03 284 TYR A O 1
ATOM 2291 N N . GLY A 1 285 ? -2.041 -10.914 0.418 1.00 31.55 285 GLY A N 1
ATOM 2292 C CA . GLY A 1 285 ? -2.715 -9.908 1.236 1.00 31.55 285 GLY A CA 1
ATOM 2293 C C . GLY A 1 285 ? -4.189 -9.852 0.854 1.00 31.55 285 GLY A C 1
ATOM 2294 O O . GLY A 1 285 ? -4.542 -9.142 -0.091 1.00 31.55 285 GLY A O 1
ATOM 2295 N N . TRP A 1 286 ? -5.010 -10.628 1.556 1.00 30.44 286 TRP A N 1
ATOM 2296 C CA . TRP A 1 286 ? -6.465 -10.603 1.471 1.00 30.44 286 TRP A CA 1
ATOM 2297 C C . TRP A 1 286 ? -7.071 -10.771 2.852 1.00 30.44 286 TRP A C 1
ATOM 2299 O O . TRP A 1 286 ? -6.710 -11.768 3.512 1.00 30.44 286 TRP A O 1
#

Secondary structure (DSSP, 8-state):
--SSTTHHHHTTT-----HHHHHHHHHHSSPTT-----S-S-TT-HHHHHHHHHHHHHHHIIIIIHHHHHHHHHHHHHHHHTTSSS--HHHHHHTHHHHHHHHHHHHHHHHHHHHHSHHHHHHHHHH-TTSTTTTTSS-HHHHHHHHHHH---HHHHHHHTT-HHHH-HHHHHHHHHHHHHHHHHHHHHHHTTTPPPPHHHHHHHHHHHHT-----HHHHHHHHHHHHHHHHHHHHHHHHHHHHTT--HHHHHHHHHHHHHHHHHHHH---HHHHHHHHHTTTT--

Organism: NCBI:txid2082293

Foldseek 3Di:
DPPPVPVVVVVVPCPCPDLVVQQVQLVVLPPPPDDLDPDDDPPPDPVLVVVLLCLLCVLVCLQALVVLLCLLLVLLQVCCVVVVDVDHNPLLVVLSVVLSCVLSLLCSLLSLLQCLDPVNLVVCLSRHCSRCCVSVVDPSVRSVVVSVVSDPDPLSCCVRVVVLCPPDLVSVLVSVLVVSLCSNVVSNCSSVVNPDRDPLSVVVSCVVSVPPSDDVCCVVVDLQVVLVVLLVVLVVCLPVVCVSVVHDPVSSVPSVVVSVVVSCCSNPVDDPVVVVVCVVNNNPPD

Radius of gyration: 21.21 Å; chains: 1; bounding box: 60×44×59 Å